Protein AF-A0A7S0JLG5-F1 (afdb_monomer_lite)

Sequence (307 aa):
YNRFKTYPSYTTTKSDTMMCYDMYYGSLTKENKGYSPNDVVKVALERGVVDYKWGPALTQALDETVRTNQYYINEESAKKINQYTTALLEMYQLMEQAVQTIRGGCISYANKDSGGTSCQRAVEIWDEAAAVQDGPNYLGTKRCQNYLTCGWDYNNTDGSIAITNQKVLNLFQVGQNAVRTGDIVGVKGIIKLIQSAQLVSYIQGVGRYAQKIADFDPPCVMDFNKEYAEGMAFSTGMLPQLYQCDRSAALTVDKTFQLKAGNCFPDVVSTKDFTIEDFLGVLRKNYQCLGVTCEDVGGLWDGEKYY

Radius of gyration: 20.26 Å; chains: 1; bounding box: 57×41×62 Å

Secondary structure (DSSP, 8-state):
-TTS--SSS--SS--HHHHHHHHHH----TT-----HHHHHHHHHTT-EEE-SS---BB---STTS-TTEEEBPHHHHHHIIIIIIHHHHHHHHHHHHHHHHHT--BTT--GGGTPPBTHHHHHHHHHHHHHTHHHHHHHHHHHHHHT-BTTTTSS-S-SSBHHHHHHHHHHHHHHHHHHHT-HHHHHHHHHHHHHHHHHHHHHHHHHHHHHHHTSSS-BTTT-HHHHHHHHHHHHHHHHHHHHH-HHHHHHHHHHT-B-TT-BTTTTSS-TT--HHHHHHHHHTTHHHHT--HHHH---B-SS-B-

Organism: NCBI:txid262233

Structure (mmCIF, N/CA/C/O backbone):
data_AF-A0A7S0JLG5-F1
#
_entry.id   AF-A0A7S0JLG5-F1
#
loop_
_atom_site.group_PDB
_atom_site.id
_atom_site.type_symbol
_atom_site.label_atom_id
_atom_site.label_alt_id
_atom_site.label_comp_id
_atom_site.label_asym_id
_atom_site.label_entity_id
_atom_site.label_seq_id
_atom_site.pdbx_PDB_ins_code
_atom_site.Cartn_x
_atom_site.Cartn_y
_atom_site.Cartn_z
_atom_site.occupancy
_atom_site.B_iso_or_equiv
_atom_site.auth_seq_id
_atom_site.auth_comp_id
_atom_site.auth_asym_id
_atom_site.auth_atom_id
_atom_site.pdbx_PDB_model_num
ATOM 1 N N . TYR A 1 1 ? 3.245 25.988 3.996 1.00 38.75 1 TYR A N 1
ATOM 2 C CA . TYR A 1 1 ? 4.221 25.140 4.699 1.00 38.75 1 TYR A CA 1
ATOM 3 C C . TYR A 1 1 ? 3.618 24.468 5.942 1.00 38.75 1 TYR A C 1
ATOM 5 O O . TYR A 1 1 ? 3.594 23.249 5.987 1.00 38.75 1 TYR A O 1
ATOM 13 N N . ASN A 1 2 ? 2.963 25.204 6.855 1.00 36.78 2 ASN A N 1
ATOM 14 C CA . ASN A 1 2 ? 2.204 24.669 8.016 1.00 36.78 2 ASN A CA 1
ATOM 15 C C . ASN A 1 2 ? 0.872 23.942 7.682 1.00 36.78 2 ASN A C 1
ATOM 17 O O . ASN A 1 2 ? -0.070 24.003 8.466 1.00 36.78 2 ASN A O 1
ATOM 21 N N . ARG A 1 3 ? 0.730 23.337 6.492 1.00 42.19 3 ARG A N 1
ATOM 22 C CA . ARG A 1 3 ? -0.547 22.743 6.029 1.00 42.19 3 ARG A CA 1
ATOM 23 C C . ARG A 1 3 ? -0.507 21.235 5.779 1.00 42.19 3 ARG A C 1
ATOM 25 O O . ARG A 1 3 ? -1.566 20.650 5.583 1.00 42.19 3 ARG A O 1
ATOM 32 N N . PHE A 1 4 ? 0.665 20.602 5.812 1.00 49.41 4 PHE A N 1
ATOM 33 C CA . PHE A 1 4 ? 0.720 19.144 5.877 1.00 49.41 4 PHE A CA 1
ATOM 34 C C . PHE A 1 4 ? 0.423 18.744 7.319 1.00 49.41 4 PHE A C 1
ATOM 36 O O . PHE A 1 4 ? 1.179 19.098 8.225 1.00 49.41 4 PHE A O 1
ATOM 43 N N . LYS A 1 5 ? -0.720 18.084 7.544 1.00 55.84 5 LYS A N 1
ATOM 44 C CA . LYS A 1 5 ? -1.002 17.451 8.835 1.00 55.84 5 LYS A CA 1
ATOM 45 C C . LYS A 1 5 ? 0.164 16.510 9.153 1.00 55.84 5 LYS A C 1
ATOM 47 O O . LYS A 1 5 ? 0.668 15.827 8.264 1.00 55.84 5 LYS A O 1
ATOM 52 N N . THR A 1 6 ? 0.615 16.499 10.402 1.00 62.34 6 THR A N 1
ATOM 53 C CA . THR A 1 6 ? 1.590 15.513 10.869 1.00 62.34 6 THR A CA 1
ATOM 54 C C . THR A 1 6 ? 0.915 14.148 10.845 1.00 62.34 6 THR A C 1
ATOM 56 O O . THR A 1 6 ? 0.098 13.860 11.715 1.00 62.34 6 THR A O 1
ATOM 59 N N . TYR A 1 7 ? 1.207 13.353 9.818 1.00 70.25 7 TYR A N 1
ATOM 60 C CA . TYR A 1 7 ? 0.772 11.963 9.732 1.00 70.25 7 TYR A CA 1
ATOM 61 C C . TYR A 1 7 ? 1.882 11.012 10.208 1.00 70.25 7 TYR A C 1
ATOM 63 O O . TYR A 1 7 ? 3.055 11.261 9.908 1.00 70.25 7 TYR A O 1
ATOM 71 N N . PRO A 1 8 ? 1.521 9.922 10.901 1.00 81.31 8 PRO A N 1
ATOM 72 C CA . PRO A 1 8 ? 0.164 9.644 11.376 1.00 81.31 8 PRO A CA 1
ATOM 73 C C . PRO A 1 8 ? -0.249 10.585 12.521 1.00 81.31 8 PRO A C 1
ATOM 75 O O . PRO A 1 8 ? 0.589 11.016 13.315 1.00 81.31 8 PRO A O 1
ATOM 78 N N . SER A 1 9 ? -1.540 10.898 12.614 1.00 86.06 9 SER A N 1
ATOM 79 C CA . SER A 1 9 ? -2.087 11.738 13.687 1.00 86.06 9 SER A CA 1
ATOM 80 C C . SER A 1 9 ? -2.092 11.013 15.038 1.00 86.06 9 SER A C 1
ATOM 82 O O . SER A 1 9 ? -1.897 11.633 16.086 1.00 86.06 9 SER A O 1
ATOM 84 N N . TYR A 1 10 ? -2.236 9.686 15.013 1.00 89.88 10 TYR A N 1
ATOM 85 C CA . TYR A 1 10 ? -2.169 8.814 16.179 1.00 89.88 10 TYR A CA 1
ATOM 86 C C . TYR A 1 10 ? -0.831 8.067 16.264 1.00 89.88 10 TYR A C 1
ATOM 88 O O . TYR A 1 10 ? -0.429 7.372 15.329 1.00 89.88 10 TYR A O 1
ATOM 96 N N . THR A 1 11 ? -0.148 8.180 17.410 1.00 88.62 11 THR A N 1
ATOM 97 C CA . THR A 1 11 ? 1.219 7.651 17.614 1.00 88.62 11 THR A CA 1
ATOM 98 C C . THR A 1 11 ? 1.415 6.848 18.905 1.00 88.62 11 THR A C 1
ATOM 100 O O . THR A 1 11 ? 2.511 6.348 19.146 1.00 88.62 11 THR A O 1
ATOM 103 N N . THR A 1 12 ? 0.385 6.695 19.748 1.00 89.94 12 THR A N 1
ATOM 104 C CA . THR A 1 12 ? 0.518 6.014 21.053 1.00 89.94 12 THR A CA 1
ATOM 105 C C . THR A 1 12 ? 0.783 4.515 20.911 1.00 89.94 12 THR A C 1
ATOM 107 O O . THR A 1 12 ? 1.602 3.962 21.639 1.00 89.94 12 THR A O 1
ATOM 110 N N . THR A 1 13 ? 0.099 3.855 1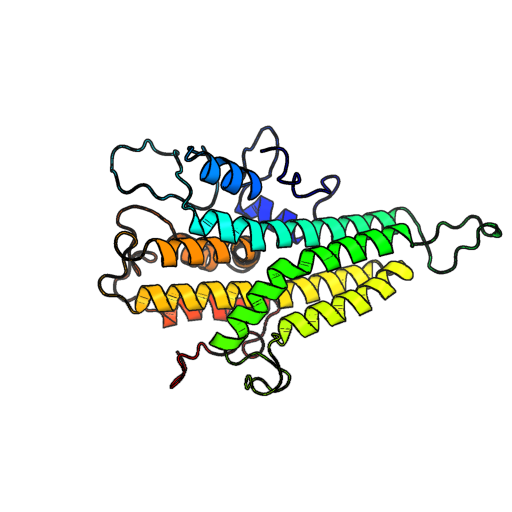9.976 1.00 93.69 13 THR A N 1
ATOM 111 C CA . THR A 1 13 ? 0.332 2.452 19.607 1.00 93.69 13 THR A CA 1
ATOM 112 C C . THR A 1 13 ? 0.419 2.335 18.087 1.00 93.69 13 THR A C 1
ATOM 114 O O . THR A 1 13 ? 0.060 3.267 17.360 1.00 93.69 13 THR A O 1
ATOM 117 N N . LYS A 1 14 ? 0.962 1.217 17.600 1.00 93.00 14 LYS A N 1
ATOM 118 C CA . LYS A 1 14 ? 1.177 0.976 16.172 1.00 93.00 14 LYS A CA 1
ATOM 119 C C . LYS A 1 14 ? 0.217 -0.102 15.687 1.00 93.00 14 LYS A C 1
ATOM 121 O O . LYS A 1 14 ? 0.150 -1.173 16.279 1.00 93.00 14 LYS A O 1
ATOM 126 N N . SER A 1 15 ? -0.477 0.191 14.595 1.00 95.00 15 SER A N 1
ATOM 127 C CA . SER A 1 15 ? -1.190 -0.797 13.791 1.00 95.00 15 SER A CA 1
ATOM 128 C C . SER A 1 15 ? -0.217 -1.835 13.227 1.00 95.00 15 SER A C 1
ATOM 130 O O . SER A 1 15 ? 0.962 -1.533 13.023 1.00 95.00 15 SER A O 1
ATOM 132 N N . ASP A 1 16 ? -0.716 -3.026 12.891 1.00 92.81 16 ASP A N 1
ATOM 133 C CA . ASP A 1 16 ? 0.082 -4.070 12.229 1.00 92.81 16 ASP A CA 1
ATOM 134 C C . ASP A 1 16 ? 0.742 -3.534 10.941 1.00 92.81 16 ASP A C 1
ATOM 136 O O . ASP A 1 16 ? 1.920 -3.788 10.684 1.00 92.81 16 ASP A O 1
ATOM 140 N N . THR A 1 17 ? 0.018 -2.711 10.171 1.00 91.50 17 THR A N 1
ATOM 141 C CA . THR A 1 17 ? 0.543 -2.025 8.980 1.00 91.50 17 THR A CA 1
ATOM 142 C C . THR A 1 17 ? 1.721 -1.111 9.316 1.00 91.50 17 THR A C 1
ATOM 144 O O . THR A 1 17 ? 2.750 -1.183 8.646 1.00 91.50 17 THR A O 1
ATOM 147 N N . MET A 1 18 ? 1.609 -0.286 10.363 1.00 90.00 18 MET A N 1
ATOM 148 C CA . MET A 1 18 ? 2.696 0.602 10.783 1.00 90.00 18 MET A CA 1
ATOM 149 C C . MET A 1 18 ? 3.891 -0.177 11.349 1.00 90.00 18 MET A C 1
ATOM 151 O O . MET A 1 18 ? 5.036 0.185 11.103 1.00 90.00 18 MET A O 1
ATOM 155 N N . MET A 1 19 ? 3.653 -1.281 12.061 1.00 90.56 19 MET A N 1
ATOM 156 C CA . MET A 1 19 ? 4.727 -2.159 12.535 1.00 90.56 19 MET A CA 1
ATOM 157 C C . MET A 1 19 ? 5.501 -2.793 11.373 1.00 90.56 19 MET A C 1
ATOM 159 O O . MET A 1 19 ? 6.731 -2.818 11.406 1.00 90.56 19 MET A O 1
ATOM 163 N N . CYS A 1 20 ? 4.803 -3.269 10.336 1.00 88.69 20 CYS A N 1
ATOM 164 C CA . CYS A 1 20 ? 5.446 -3.783 9.124 1.00 88.69 20 CYS A CA 1
ATOM 165 C C . CYS A 1 20 ? 6.239 -2.683 8.422 1.00 88.69 20 CYS A C 1
ATOM 167 O O . CYS A 1 20 ? 7.383 -2.901 8.021 1.00 88.69 20 CYS A O 1
ATOM 169 N N . TYR A 1 21 ? 5.644 -1.494 8.313 1.00 87.44 21 TYR A N 1
ATOM 170 C CA . TYR A 1 21 ? 6.279 -0.326 7.722 1.00 87.44 21 TYR A CA 1
ATOM 171 C C . TYR A 1 21 ? 7.588 0.021 8.439 1.00 87.44 21 TYR A C 1
ATOM 173 O O . TYR A 1 21 ? 8.632 0.071 7.799 1.00 87.44 21 TYR A O 1
ATOM 181 N N . ASP A 1 22 ? 7.573 0.142 9.767 1.00 84.44 22 ASP A N 1
ATOM 182 C CA . ASP A 1 22 ? 8.772 0.416 10.565 1.00 84.44 22 ASP A CA 1
ATOM 183 C C . ASP A 1 22 ? 9.828 -0.695 10.468 1.00 84.44 22 ASP A C 1
ATOM 185 O O . ASP A 1 22 ? 11.026 -0.416 10.528 1.00 84.44 22 ASP A O 1
ATOM 189 N N . MET A 1 23 ? 9.409 -1.958 10.334 1.00 82.50 23 MET A N 1
ATOM 190 C CA . MET A 1 23 ? 10.330 -3.084 10.162 1.00 82.50 23 MET A CA 1
ATOM 191 C C . MET A 1 23 ? 11.095 -2.991 8.837 1.00 82.50 23 MET A C 1
ATOM 193 O O . MET A 1 23 ? 12.279 -3.322 8.796 1.00 82.50 23 MET A O 1
ATOM 197 N N . TYR A 1 24 ? 10.432 -2.552 7.766 1.00 83.12 24 TYR A N 1
ATOM 198 C CA . TYR A 1 24 ? 11.035 -2.447 6.439 1.00 83.12 24 TYR A CA 1
ATOM 199 C C . TYR A 1 24 ? 11.806 -1.134 6.243 1.00 83.12 24 TYR A C 1
ATOM 201 O O . TYR A 1 24 ? 12.926 -1.126 5.739 1.00 83.12 24 TYR A O 1
ATOM 209 N N . TYR A 1 25 ? 11.222 -0.021 6.682 1.00 78.75 25 TYR A N 1
ATOM 210 C CA . TYR A 1 25 ? 11.696 1.337 6.418 1.00 78.75 25 TYR A CA 1
ATOM 211 C C . TYR A 1 25 ? 12.409 2.013 7.595 1.00 78.75 25 TYR A C 1
ATOM 213 O O . TYR A 1 25 ? 12.883 3.145 7.471 1.00 78.75 25 TYR A O 1
ATOM 221 N N . GLY A 1 26 ? 12.517 1.316 8.725 1.00 72.94 26 GLY A N 1
ATOM 222 C CA . GLY A 1 26 ? 13.033 1.856 9.975 1.00 72.94 26 GLY A CA 1
ATOM 223 C C . GLY A 1 26 ? 11.971 2.646 10.742 1.00 72.94 26 GLY A C 1
ATOM 224 O O . GLY A 1 26 ? 11.129 3.326 10.163 1.00 72.94 26 GLY A O 1
ATOM 225 N N . SER A 1 27 ? 12.032 2.577 12.075 1.00 66.50 27 SER A N 1
ATOM 226 C CA . SER A 1 27 ? 11.088 3.296 12.940 1.00 66.50 27 SER A CA 1
ATOM 227 C C . SER A 1 27 ? 11.233 4.811 12.805 1.00 66.50 27 SER A C 1
ATOM 229 O O . SER A 1 27 ? 12.348 5.319 12.774 1.00 66.50 27 SER A O 1
ATOM 231 N N . LEU A 1 28 ? 10.114 5.533 12.870 1.00 62.56 28 LEU A N 1
ATOM 232 C CA . LEU A 1 28 ? 10.043 7.005 12.821 1.00 62.56 28 LEU A CA 1
ATOM 233 C C . LEU A 1 28 ? 10.491 7.729 14.123 1.00 62.56 28 LEU A C 1
ATOM 235 O O . LEU A 1 28 ? 9.913 8.751 14.494 1.00 62.56 28 LEU A O 1
ATOM 239 N N . THR A 1 29 ? 11.456 7.201 14.890 1.00 57.41 29 THR A N 1
ATOM 240 C CA . THR A 1 29 ? 11.858 7.813 16.180 1.00 57.41 29 THR A CA 1
ATOM 241 C C . THR A 1 29 ? 12.835 8.981 16.008 1.00 57.41 29 THR A C 1
ATOM 243 O O . THR A 1 29 ? 13.504 9.122 14.993 1.00 57.41 29 THR A O 1
ATOM 246 N N . LYS A 1 30 ? 12.992 9.823 17.041 1.00 47.91 30 LYS A N 1
ATOM 247 C CA . LYS A 1 30 ? 13.968 10.937 17.027 1.00 47.91 30 LYS A CA 1
ATOM 248 C C . LYS A 1 30 ? 15.420 10.485 16.793 1.00 47.91 30 LYS A C 1
ATOM 250 O O . LYS A 1 30 ? 16.223 11.266 16.293 1.00 47.91 30 LYS A O 1
ATOM 255 N N . GLU A 1 31 ? 15.748 9.250 17.163 1.00 44.75 31 GLU A N 1
ATOM 256 C CA . GLU A 1 31 ? 17.091 8.659 17.054 1.00 44.75 31 GLU A CA 1
ATOM 257 C C . GLU A 1 31 ? 17.310 7.917 15.728 1.00 44.75 31 GLU A C 1
ATOM 259 O O . GLU A 1 31 ? 18.450 7.737 15.299 1.00 44.75 31 GLU A O 1
ATOM 264 N N . ASN A 1 32 ? 16.227 7.505 15.065 1.00 49.41 32 ASN A N 1
ATOM 265 C CA . ASN A 1 32 ? 16.247 6.757 13.820 1.00 49.41 32 ASN A CA 1
ATOM 266 C C . ASN A 1 32 ? 15.386 7.528 12.813 1.00 49.41 32 ASN A C 1
ATOM 268 O O . ASN A 1 32 ? 14.163 7.480 12.867 1.00 49.41 32 ASN A O 1
ATOM 272 N N . LYS A 1 33 ? 16.012 8.282 11.902 1.00 55.28 33 LYS A N 1
ATOM 273 C CA . LYS A 1 33 ? 15.303 8.976 10.813 1.00 55.28 33 LYS A CA 1
ATOM 274 C C . LYS A 1 33 ? 14.849 7.965 9.749 1.00 55.28 33 LYS A C 1
ATOM 276 O O . LYS A 1 33 ? 15.342 7.991 8.623 1.00 55.28 33 LYS A O 1
ATOM 281 N N . GLY A 1 34 ? 13.996 7.017 10.143 1.00 58.19 34 GLY A N 1
ATOM 282 C CA . GLY A 1 34 ? 13.336 6.090 9.232 1.00 58.19 34 GLY A CA 1
ATOM 283 C C . GLY A 1 34 ? 12.509 6.844 8.192 1.00 58.19 34 GLY A C 1
ATOM 284 O O . GLY A 1 34 ? 12.257 8.046 8.313 1.00 58.19 34 GLY A O 1
ATOM 285 N N . TYR A 1 35 ? 12.108 6.148 7.138 1.00 67.00 35 TYR A N 1
ATOM 286 C CA . TYR A 1 35 ? 11.452 6.780 6.000 1.00 67.00 35 TYR A CA 1
ATOM 287 C C . TYR A 1 35 ? 10.023 7.261 6.342 1.00 67.00 35 TYR A C 1
ATOM 289 O O . TYR A 1 35 ? 9.069 6.488 6.389 1.00 67.00 35 TYR A O 1
ATOM 297 N N . SER A 1 36 ? 9.873 8.570 6.574 1.00 73.12 36 SER A N 1
ATOM 298 C CA . SER A 1 36 ? 8.589 9.259 6.778 1.00 73.12 36 SER A CA 1
ATOM 299 C C . SER A 1 36 ? 8.043 9.793 5.448 1.00 73.12 36 SER A C 1
ATOM 301 O O . SER A 1 36 ? 8.683 10.667 4.852 1.00 73.12 36 SER A O 1
ATOM 303 N N . PRO A 1 37 ? 6.847 9.372 4.991 1.00 73.06 37 PRO A N 1
ATOM 304 C CA . PRO A 1 37 ? 6.246 9.882 3.757 1.00 73.06 37 PRO A CA 1
ATOM 305 C C . PRO A 1 37 ? 6.080 11.408 3.743 1.00 73.06 37 PRO A C 1
ATOM 307 O O . PRO A 1 37 ? 6.188 12.038 2.696 1.00 73.06 37 PRO A O 1
ATOM 310 N N . ASN A 1 38 ? 5.871 12.036 4.903 1.00 71.75 38 ASN A N 1
ATOM 311 C CA . ASN A 1 38 ? 5.730 13.490 4.995 1.00 71.75 38 ASN A CA 1
ATOM 312 C C . ASN A 1 38 ? 7.057 14.232 4.814 1.00 71.75 38 ASN A C 1
ATOM 314 O O . ASN A 1 38 ? 7.075 15.301 4.201 1.00 71.75 38 ASN A O 1
ATOM 318 N N . ASP A 1 39 ? 8.162 13.674 5.315 1.00 70.44 39 ASP A N 1
ATOM 319 C CA . ASP A 1 39 ? 9.487 14.275 5.133 1.00 70.44 39 ASP A CA 1
ATOM 320 C C . ASP A 1 39 ? 9.888 14.249 3.658 1.00 70.44 39 ASP A C 1
ATOM 322 O O . ASP A 1 39 ? 10.478 15.205 3.159 1.00 70.44 39 ASP A O 1
ATOM 326 N N . VAL A 1 40 ? 9.472 13.206 2.936 1.00 67.69 40 VAL A N 1
ATOM 327 C CA . VAL A 1 40 ? 9.668 13.088 1.489 1.00 67.69 40 VAL A CA 1
ATOM 328 C C . VAL A 1 40 ? 8.982 14.236 0.755 1.00 67.69 40 VAL A C 1
ATOM 330 O O . VAL A 1 40 ? 9.592 14.961 -0.025 1.00 67.69 40 VAL A O 1
ATOM 333 N N . VAL A 1 41 ? 7.695 14.439 1.027 1.00 68.69 41 VAL A N 1
ATOM 334 C CA . VAL A 1 41 ? 6.901 15.487 0.372 1.00 68.69 41 VAL A CA 1
ATOM 335 C C . VAL A 1 41 ? 7.464 16.867 0.683 1.00 68.69 41 VAL A C 1
ATOM 337 O O . VAL A 1 41 ? 7.593 17.706 -0.208 1.00 68.69 41 VAL A O 1
ATOM 340 N N . LYS A 1 42 ? 7.839 17.087 1.944 1.00 70.62 42 LYS A N 1
ATOM 341 C CA . LYS A 1 42 ? 8.448 18.327 2.413 1.00 70.62 42 LYS A CA 1
ATOM 342 C C . LYS A 1 42 ? 9.742 18.632 1.656 1.00 70.62 42 LYS A C 1
ATOM 344 O O . LYS A 1 42 ? 9.877 19.720 1.103 1.00 70.62 42 LYS A O 1
ATOM 349 N N . VAL A 1 43 ? 10.649 17.662 1.576 1.00 68.12 43 VAL A N 1
ATOM 350 C CA . VAL A 1 43 ? 11.941 17.850 0.912 1.00 68.12 43 VAL A CA 1
ATOM 351 C C . VAL A 1 43 ? 11.806 17.960 -0.606 1.00 68.12 43 VAL A C 1
ATOM 353 O O . VAL A 1 43 ? 12.488 18.790 -1.207 1.00 68.12 43 VAL A O 1
ATOM 356 N N . ALA A 1 44 ? 10.875 17.230 -1.226 1.00 66.31 44 ALA A N 1
ATOM 357 C CA . ALA A 1 44 ? 10.569 17.383 -2.649 1.00 66.31 44 ALA A CA 1
ATOM 358 C C . ALA A 1 44 ? 10.120 18.813 -2.993 1.00 66.31 44 ALA A C 1
ATOM 360 O O . ALA A 1 44 ? 10.606 19.407 -3.956 1.00 66.31 44 ALA A O 1
ATOM 361 N N . LEU A 1 45 ? 9.230 19.398 -2.182 1.00 65.94 45 LEU A N 1
ATOM 362 C CA . LEU A 1 45 ? 8.731 20.764 -2.383 1.00 65.94 45 LEU A CA 1
ATOM 363 C C . LEU A 1 45 ? 9.820 21.828 -2.225 1.00 65.94 45 LEU A C 1
ATOM 365 O O . LEU A 1 45 ? 9.762 22.869 -2.877 1.00 65.94 45 LEU A O 1
ATOM 369 N N . GLU A 1 46 ? 10.807 21.575 -1.372 1.00 68.50 46 GLU A N 1
ATOM 370 C CA . GLU A 1 46 ? 11.942 22.474 -1.160 1.00 68.50 46 GLU A CA 1
ATOM 371 C C . GLU A 1 46 ? 13.080 22.264 -2.159 1.00 68.50 46 GLU A C 1
ATOM 373 O O . GLU A 1 46 ? 14.065 22.999 -2.108 1.00 68.50 46 GLU A O 1
ATOM 378 N N . ARG A 1 47 ? 12.964 21.271 -3.056 1.00 64.19 47 ARG A N 1
ATOM 379 C CA . ARG A 1 47 ? 14.074 20.779 -3.892 1.00 64.19 47 ARG A CA 1
ATOM 380 C C . ARG A 1 47 ? 15.319 20.463 -3.055 1.00 64.19 47 ARG A C 1
ATOM 382 O O . ARG A 1 47 ? 16.448 20.693 -3.484 1.00 64.19 47 ARG A O 1
ATOM 389 N N . GLY A 1 48 ? 15.091 19.995 -1.832 1.00 59.28 48 GLY A N 1
ATOM 390 C CA . GLY A 1 48 ? 16.138 19.684 -0.876 1.00 59.28 48 GLY A CA 1
ATOM 391 C C . GLY A 1 48 ? 16.660 18.259 -1.035 1.00 59.28 48 GLY A C 1
ATOM 392 O O . GLY A 1 48 ? 16.275 17.514 -1.937 1.00 59.28 48 GLY A O 1
ATOM 393 N N . VAL A 1 49 ? 17.512 17.879 -0.090 1.00 59.28 49 VAL A N 1
ATOM 394 C CA . VAL A 1 49 ? 18.101 16.546 0.024 1.00 59.28 49 VAL A CA 1
ATOM 395 C C . VAL A 1 49 ? 17.649 15.932 1.346 1.00 59.28 49 VAL A C 1
ATOM 397 O O . VAL A 1 49 ? 17.679 16.612 2.374 1.00 59.28 49 VAL A O 1
ATOM 400 N N . VAL A 1 50 ? 17.239 14.662 1.342 1.00 59.31 50 VAL A N 1
ATOM 401 C CA . VAL A 1 50 ? 17.058 13.900 2.589 1.00 59.31 50 VAL A CA 1
ATOM 4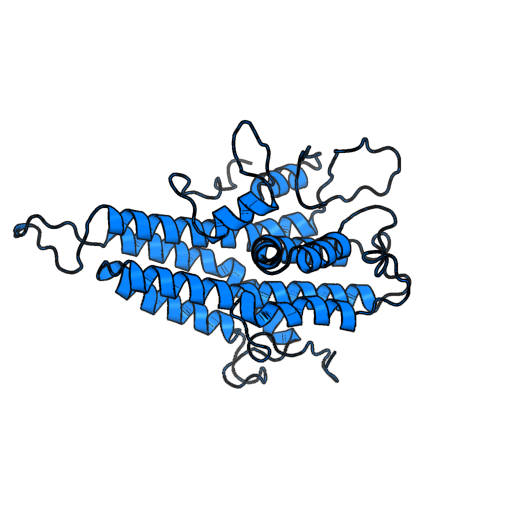02 C C . VAL A 1 50 ? 18.268 13.007 2.812 1.00 59.31 50 VAL A C 1
ATOM 404 O O . VAL A 1 50 ? 18.751 12.407 1.858 1.00 59.31 50 VAL A O 1
ATOM 407 N N . ASP A 1 51 ? 18.720 12.884 4.060 1.00 54.97 51 ASP A N 1
ATOM 408 C CA . ASP A 1 51 ? 19.660 11.844 4.486 1.00 54.97 51 ASP A CA 1
ATOM 409 C C . ASP A 1 51 ? 18.871 10.707 5.150 1.00 54.97 51 ASP A C 1
ATOM 411 O O . ASP A 1 51 ? 18.389 10.856 6.279 1.00 54.97 51 ASP A O 1
ATOM 415 N N . TYR A 1 52 ? 18.753 9.564 4.474 1.00 53.56 52 TYR A N 1
ATOM 416 C CA . TYR A 1 52 ? 18.225 8.337 5.076 1.00 53.56 52 TYR A CA 1
ATOM 417 C C . TYR A 1 52 ? 19.369 7.378 5.397 1.00 53.56 52 TYR A C 1
ATOM 419 O O . TYR A 1 52 ? 20.218 7.100 4.552 1.00 53.56 52 TYR A O 1
ATOM 427 N N . LYS A 1 53 ? 19.373 6.833 6.621 1.00 46.56 53 LYS A N 1
ATOM 428 C CA . LYS A 1 53 ? 20.283 5.739 7.003 1.00 46.56 53 LYS A CA 1
ATOM 429 C C . LYS A 1 53 ? 19.797 4.390 6.450 1.00 46.56 53 LYS A C 1
ATOM 431 O O . LYS A 1 53 ? 20.620 3.536 6.146 1.00 46.56 53 LYS A O 1
ATOM 436 N N . TRP A 1 54 ? 18.473 4.233 6.327 1.00 47.56 54 TRP A N 1
ATOM 437 C CA . TRP A 1 54 ? 17.744 3.058 5.834 1.00 47.56 54 TRP A CA 1
ATOM 438 C C . TRP A 1 54 ? 16.392 3.544 5.257 1.00 47.56 54 TRP A C 1
ATOM 440 O O . TRP A 1 54 ? 15.675 4.251 5.961 1.00 47.56 54 TRP A O 1
ATOM 450 N N . GLY A 1 55 ? 16.059 3.249 3.993 1.00 51.06 55 GLY A N 1
ATOM 451 C CA . GLY A 1 55 ? 14.836 3.728 3.315 1.00 51.06 55 GLY A CA 1
ATOM 452 C C . GLY A 1 55 ? 14.799 3.364 1.815 1.00 51.06 55 GLY A C 1
ATOM 453 O O . GLY A 1 55 ? 15.831 2.933 1.297 1.00 51.06 55 GLY A O 1
ATOM 454 N N . PRO A 1 56 ? 13.654 3.514 1.110 1.00 52.38 56 PRO A N 1
ATOM 455 C CA . PRO A 1 56 ? 13.573 3.246 -0.326 1.00 52.38 56 PRO A CA 1
ATOM 456 C C . PRO A 1 56 ? 14.388 4.295 -1.090 1.00 52.38 56 PRO A C 1
ATOM 458 O O . PRO A 1 56 ? 14.359 5.482 -0.748 1.00 52.38 56 PRO A O 1
ATOM 461 N N . ALA A 1 57 ? 15.096 3.886 -2.144 1.00 51.19 57 ALA A N 1
ATOM 462 C CA . ALA A 1 57 ? 15.837 4.822 -2.988 1.00 51.19 57 ALA A CA 1
ATOM 463 C C . ALA A 1 57 ? 14.868 5.607 -3.894 1.00 51.19 57 ALA A C 1
ATOM 465 O O . ALA A 1 57 ? 14.601 5.229 -5.034 1.00 51.19 57 ALA A O 1
ATOM 466 N N . LEU A 1 58 ? 14.336 6.719 -3.376 1.00 53.72 58 LEU A N 1
ATOM 467 C CA . LEU A 1 58 ? 13.462 7.654 -4.104 1.00 53.72 58 LEU A CA 1
ATOM 468 C C . LEU A 1 58 ? 14.234 8.695 -4.946 1.00 53.72 58 LEU A C 1
ATOM 470 O O . LEU A 1 58 ? 13.700 9.758 -5.261 1.00 53.72 58 LEU A O 1
ATOM 474 N N . THR A 1 59 ? 15.504 8.427 -5.255 1.00 48.91 59 THR A N 1
ATOM 475 C CA . THR A 1 59 ? 16.496 9.403 -5.732 1.00 48.91 59 THR A CA 1
ATOM 476 C C . THR A 1 59 ? 16.511 9.725 -7.212 1.00 48.91 59 THR A C 1
ATOM 478 O O . THR A 1 59 ? 16.968 8.938 -8.020 1.00 48.91 59 THR A O 1
ATOM 481 N N . GLN A 1 60 ? 16.277 10.968 -7.597 1.00 43.38 60 GLN A N 1
ATOM 482 C CA . GLN A 1 60 ? 16.707 11.440 -8.912 1.00 43.38 60 GLN A CA 1
ATOM 483 C C . GLN A 1 60 ? 18.080 12.124 -8.815 1.00 43.38 60 GLN A C 1
ATOM 485 O O . GLN A 1 60 ? 18.155 13.339 -8.685 1.00 43.38 60 GLN A O 1
ATOM 490 N N . ALA A 1 61 ? 19.177 11.366 -8.879 1.00 44.81 61 ALA A N 1
ATOM 491 C CA . ALA A 1 61 ? 20.498 11.933 -9.170 1.00 44.81 61 ALA A CA 1
ATOM 492 C C . ALA A 1 61 ? 21.065 11.269 -10.430 1.00 44.81 61 ALA A C 1
ATOM 494 O O . ALA A 1 61 ? 21.276 10.058 -10.456 1.00 44.81 61 ALA A O 1
ATOM 495 N N . LEU A 1 62 ? 21.246 12.079 -11.475 1.00 42.50 62 LEU A N 1
ATOM 496 C CA . LEU A 1 62 ? 21.817 11.709 -12.776 1.00 42.50 62 LEU A CA 1
ATOM 497 C C . LEU A 1 62 ? 23.302 12.110 -12.890 1.00 42.50 62 LEU A C 1
ATOM 499 O O . LEU A 1 62 ? 23.880 11.960 -13.961 1.00 42.50 62 LEU A O 1
ATOM 503 N N . ASP A 1 63 ? 23.911 12.630 -11.815 1.00 38.78 63 ASP A N 1
ATOM 504 C CA . ASP A 1 63 ? 25.338 12.965 -11.767 1.00 38.78 63 ASP A CA 1
ATOM 505 C C . ASP A 1 63 ? 26.108 12.056 -10.793 1.00 38.78 63 ASP A C 1
ATOM 507 O O . ASP A 1 63 ? 25.588 11.624 -9.763 1.00 38.78 63 ASP A O 1
ATOM 511 N N . GLU A 1 64 ? 27.362 11.758 -11.139 1.00 39.66 64 GLU A N 1
ATOM 512 C CA . GLU A 1 64 ? 28.285 10.918 -10.359 1.00 39.66 64 GLU A CA 1
ATOM 513 C C . GLU A 1 64 ? 28.876 11.636 -9.124 1.00 39.66 64 GLU A C 1
ATOM 515 O O . GLU A 1 64 ? 29.670 11.052 -8.386 1.00 39.66 64 GLU A O 1
ATOM 520 N N . THR A 1 65 ? 28.528 12.906 -8.885 1.00 38.25 65 THR A N 1
ATOM 521 C CA . THR A 1 65 ? 29.137 13.772 -7.857 1.00 38.25 65 THR A CA 1
ATOM 522 C C . THR A 1 65 ? 28.353 13.854 -6.545 1.00 38.25 65 THR A C 1
ATOM 524 O O . THR A 1 65 ? 28.853 14.411 -5.561 1.00 38.25 65 THR A O 1
ATOM 527 N N . VAL A 1 66 ? 27.156 13.267 -6.476 1.00 40.06 66 VAL A N 1
ATOM 528 C CA . VAL A 1 66 ? 26.373 13.187 -5.235 1.00 40.06 66 VAL A CA 1
ATOM 529 C C . VAL A 1 66 ? 27.024 12.208 -4.250 1.00 40.06 66 VAL A C 1
ATOM 531 O O . VAL A 1 66 ? 27.275 11.043 -4.555 1.00 40.06 66 VAL A O 1
ATOM 534 N N . ARG A 1 67 ? 27.300 12.681 -3.026 1.00 40.28 67 ARG A N 1
ATOM 535 C CA . ARG A 1 67 ? 27.879 11.855 -1.954 1.00 40.28 67 ARG A CA 1
ATOM 536 C C . ARG A 1 67 ? 26.928 10.700 -1.625 1.00 40.28 67 ARG A C 1
ATOM 538 O O . ARG A 1 67 ? 25.716 10.897 -1.555 1.00 40.28 67 ARG A O 1
ATOM 545 N N . THR A 1 68 ? 27.475 9.519 -1.337 1.00 43.19 68 THR A N 1
ATOM 546 C CA . THR A 1 68 ? 26.723 8.394 -0.756 1.00 43.19 68 THR A CA 1
ATOM 547 C C . THR A 1 68 ? 25.842 8.897 0.395 1.00 43.19 68 THR A C 1
ATOM 549 O O . THR A 1 68 ? 26.386 9.439 1.358 1.00 43.19 68 THR A O 1
ATOM 552 N N . ASN A 1 69 ? 24.520 8.703 0.282 1.00 46.41 69 ASN A N 1
ATOM 553 C CA . ASN A 1 69 ? 23.442 9.045 1.236 1.00 46.41 69 ASN A CA 1
ATOM 554 C C . ASN A 1 69 ? 22.648 10.348 1.008 1.00 46.41 69 ASN A C 1
ATOM 556 O O . ASN A 1 69 ? 21.746 10.610 1.797 1.00 46.41 69 ASN A O 1
ATOM 560 N N . GLN A 1 70 ? 22.897 11.118 -0.056 1.00 45.66 70 GLN A N 1
ATOM 561 C CA . GLN A 1 70 ? 22.088 12.302 -0.384 1.00 45.66 70 GLN A CA 1
ATOM 562 C C . GLN A 1 70 ? 20.977 11.976 -1.398 1.00 45.66 70 GLN A C 1
ATOM 564 O O . GLN A 1 70 ? 21.275 11.586 -2.527 1.00 45.66 70 GLN A O 1
ATOM 569 N N . TYR A 1 71 ? 19.703 12.156 -1.007 1.00 53.56 71 TYR A N 1
ATOM 570 C CA . TYR A 1 71 ? 18.544 11.798 -1.831 1.00 53.56 71 TYR A CA 1
ATOM 571 C C . TYR A 1 71 ? 17.718 12.995 -2.357 1.00 53.56 71 TYR A C 1
ATOM 573 O O . TYR A 1 71 ? 17.102 13.699 -1.558 1.00 53.56 71 TYR A O 1
ATOM 581 N N . TYR A 1 72 ? 17.641 13.193 -3.687 1.00 53.81 72 TYR A N 1
ATOM 582 C CA . TYR A 1 72 ? 16.696 14.123 -4.344 1.00 53.81 72 TYR A CA 1
ATOM 583 C C . TYR A 1 72 ? 15.377 13.426 -4.651 1.00 53.81 72 TYR A C 1
ATOM 585 O O . TYR A 1 72 ? 15.369 12.407 -5.335 1.00 53.81 72 TYR A O 1
ATOM 593 N N . ILE A 1 73 ? 14.255 13.980 -4.210 1.00 62.12 73 ILE A N 1
ATOM 594 C CA . ILE A 1 73 ? 12.957 13.334 -4.408 1.00 62.12 73 ILE A CA 1
ATOM 595 C C . ILE A 1 73 ? 12.303 13.851 -5.683 1.00 62.12 73 ILE A C 1
ATOM 597 O O . ILE A 1 73 ? 12.074 15.052 -5.830 1.00 62.12 73 ILE A O 1
ATOM 601 N N . ASN A 1 74 ? 11.961 12.927 -6.581 1.00 69.94 74 ASN A N 1
ATOM 602 C CA . ASN A 1 74 ? 11.200 13.244 -7.781 1.00 69.94 74 ASN A CA 1
ATOM 603 C C . ASN A 1 74 ? 9.782 13.732 -7.418 1.00 69.94 74 ASN A C 1
ATOM 605 O O . ASN A 1 74 ? 9.096 13.144 -6.576 1.00 69.94 74 ASN A O 1
ATOM 609 N N . GLU A 1 75 ? 9.332 14.804 -8.073 1.00 72.94 75 GLU A N 1
ATOM 610 C CA . GLU A 1 75 ? 8.024 15.421 -7.823 1.00 72.94 75 GLU A CA 1
ATOM 611 C C . GLU A 1 75 ? 6.863 14.427 -8.012 1.00 72.94 75 GLU A C 1
ATOM 613 O O . GLU A 1 75 ? 5.905 14.435 -7.234 1.00 72.94 75 GLU A O 1
ATOM 618 N N . GLU A 1 76 ? 6.958 13.533 -9.001 1.00 76.88 76 GLU A N 1
ATOM 619 C CA . GLU A 1 76 ? 5.933 12.524 -9.267 1.00 76.88 76 GLU A CA 1
ATOM 620 C C . GLU A 1 76 ? 5.875 11.494 -8.137 1.00 76.88 76 GLU A C 1
ATOM 622 O O . GLU A 1 76 ? 4.782 11.183 -7.661 1.00 76.88 76 GLU A O 1
ATOM 627 N N . SER A 1 77 ? 7.022 11.050 -7.608 1.00 77.00 77 SER A N 1
ATOM 628 C CA . SER A 1 77 ? 7.038 10.179 -6.426 1.00 77.00 77 SER A CA 1
ATOM 629 C C . SER A 1 77 ? 6.395 10.865 -5.222 1.00 77.00 77 SER A C 1
ATOM 631 O O . SER A 1 77 ? 5.522 10.282 -4.580 1.00 77.00 77 SER A O 1
ATOM 633 N N . ALA A 1 78 ? 6.768 12.116 -4.934 1.00 75.38 78 ALA A N 1
ATOM 634 C CA . ALA A 1 78 ? 6.243 12.857 -3.788 1.00 75.38 78 ALA A CA 1
ATOM 635 C C . ALA A 1 78 ? 4.716 13.013 -3.836 1.00 75.38 78 ALA A C 1
ATOM 637 O O . ALA A 1 78 ? 4.038 12.759 -2.838 1.00 75.38 78 ALA A O 1
ATOM 638 N N . LYS A 1 79 ? 4.153 13.370 -5.001 1.00 77.38 79 LYS A N 1
ATOM 639 C CA . LYS A 1 79 ? 2.696 13.489 -5.189 1.00 77.38 79 LYS A CA 1
ATOM 640 C C . LYS A 1 79 ? 1.975 12.184 -4.849 1.00 77.38 79 LYS A C 1
ATOM 642 O O . LYS A 1 79 ? 0.971 12.198 -4.138 1.00 77.38 79 LYS A O 1
ATOM 647 N N . LYS A 1 80 ? 2.488 11.059 -5.353 1.00 83.50 80 LYS A N 1
ATOM 648 C CA . LYS A 1 80 ? 1.863 9.735 -5.222 1.00 83.50 80 LYS A CA 1
ATOM 649 C C . LYS A 1 80 ? 2.032 9.159 -3.816 1.00 83.50 80 LYS A C 1
ATOM 651 O O . LYS A 1 80 ? 1.058 8.682 -3.244 1.00 83.50 80 LYS A O 1
ATOM 656 N N . ILE A 1 81 ? 3.220 9.282 -3.226 1.00 82.50 81 ILE A N 1
ATOM 657 C CA . ILE A 1 81 ? 3.494 8.881 -1.837 1.00 82.50 81 ILE A CA 1
ATOM 658 C C . ILE A 1 81 ? 2.569 9.631 -0.877 1.00 82.50 81 ILE A C 1
ATOM 660 O O . ILE A 1 81 ? 1.941 9.007 -0.023 1.00 82.50 81 ILE A O 1
ATOM 664 N N . ASN A 1 82 ? 2.420 10.949 -1.058 1.00 79.12 82 ASN A N 1
ATOM 665 C CA . ASN A 1 82 ? 1.511 11.746 -0.238 1.00 79.12 82 ASN A CA 1
ATOM 666 C C . ASN A 1 82 ? 0.059 11.273 -0.354 1.00 79.12 82 ASN A C 1
ATOM 668 O O . ASN A 1 82 ? -0.653 11.173 0.639 1.00 79.12 82 ASN A O 1
ATOM 672 N N . GLN A 1 83 ? -0.395 11.026 -1.583 1.00 81.44 83 GLN A N 1
ATOM 673 C CA . GLN A 1 83 ? -1.791 10.696 -1.840 1.00 81.44 83 GLN A CA 1
ATOM 674 C C . GLN A 1 83 ? -2.155 9.286 -1.363 1.00 81.44 83 GLN A C 1
ATOM 676 O O . GLN A 1 83 ? -3.277 9.074 -0.907 1.00 81.44 83 GLN A O 1
ATOM 681 N N . TYR A 1 84 ? -1.232 8.331 -1.480 1.00 85.62 84 TYR A N 1
ATOM 682 C CA . TYR A 1 84 ? -1.535 6.918 -1.271 1.00 85.62 84 TYR A CA 1
ATOM 683 C C . TYR A 1 84 ? -0.873 6.364 -0.015 1.00 85.62 84 TYR A C 1
ATOM 685 O O . TYR A 1 84 ? -1.575 5.873 0.859 1.00 85.62 84 TYR A O 1
ATOM 693 N N . THR A 1 85 ? 0.449 6.446 0.120 1.00 85.75 85 THR A N 1
ATOM 694 C CA . THR A 1 85 ? 1.172 5.842 1.254 1.00 85.75 85 THR A CA 1
ATOM 695 C C . THR A 1 85 ? 0.859 6.558 2.562 1.00 85.75 85 THR A C 1
ATOM 697 O O . THR A 1 85 ? 0.525 5.909 3.551 1.00 85.75 85 THR A O 1
ATOM 700 N N . THR A 1 86 ? 0.877 7.894 2.573 1.00 86.06 86 THR A N 1
ATOM 701 C CA . THR A 1 86 ? 0.533 8.667 3.776 1.00 86.06 86 THR A CA 1
ATOM 702 C C . THR A 1 86 ? -0.906 8.402 4.223 1.00 86.06 86 THR A C 1
ATOM 704 O O . THR A 1 86 ? -1.146 8.164 5.406 1.00 86.06 86 THR A O 1
ATOM 707 N N . ALA A 1 87 ? -1.856 8.398 3.281 1.00 88.25 87 ALA A N 1
ATOM 708 C CA . ALA A 1 87 ? -3.263 8.123 3.569 1.00 88.25 87 ALA A CA 1
ATOM 709 C C . ALA A 1 87 ? -3.481 6.687 4.078 1.00 88.25 87 ALA A C 1
ATOM 711 O O . ALA A 1 87 ? -4.226 6.484 5.033 1.00 88.25 87 ALA A O 1
ATOM 712 N N . LEU A 1 88 ? -2.784 5.702 3.500 1.00 90.00 88 LEU A N 1
ATOM 713 C CA . LEU A 1 88 ? -2.824 4.308 3.945 1.00 90.00 88 LEU A CA 1
ATOM 714 C C . LEU A 1 88 ? -2.375 4.170 5.405 1.00 90.00 88 LEU A C 1
ATOM 716 O O . LEU A 1 88 ? -3.073 3.557 6.210 1.00 90.00 88 LEU A O 1
ATOM 720 N N . LEU A 1 89 ? -1.226 4.757 5.757 1.00 90.12 89 LEU A N 1
ATOM 721 C CA . LEU A 1 89 ? -0.691 4.687 7.119 1.00 90.12 89 LEU A CA 1
ATOM 722 C C . LEU A 1 89 ? -1.601 5.390 8.128 1.00 90.12 89 LEU A C 1
ATOM 724 O O . LEU A 1 89 ? -1.839 4.851 9.208 1.00 90.12 89 LEU A O 1
ATOM 728 N N . GLU A 1 90 ? -2.129 6.562 7.775 1.00 91.38 90 GLU A N 1
ATOM 729 C CA . GLU A 1 90 ? -3.068 7.288 8.629 1.00 91.38 90 GLU A CA 1
ATOM 730 C C . GLU A 1 90 ? -4.344 6.480 8.875 1.00 91.38 90 GLU A C 1
ATOM 732 O O . GLU A 1 90 ? -4.760 6.321 10.020 1.00 91.38 90 GLU A O 1
ATOM 737 N N . MET A 1 91 ? -4.932 5.917 7.817 1.00 93.69 91 MET A N 1
ATOM 738 C CA . MET A 1 91 ? -6.141 5.103 7.911 1.00 93.69 91 MET A CA 1
ATOM 739 C C . MET A 1 91 ? -5.959 3.940 8.899 1.00 93.69 91 MET A C 1
ATOM 741 O O . MET A 1 91 ? -6.785 3.764 9.795 1.00 93.69 91 MET A O 1
ATOM 745 N N . TYR A 1 92 ? -4.863 3.177 8.804 1.00 95.50 92 TYR A N 1
ATOM 746 C CA . TYR A 1 92 ? -4.621 2.069 9.739 1.00 95.50 92 TYR A CA 1
ATOM 747 C C . TYR A 1 92 ? -4.271 2.528 11.156 1.00 95.50 92 TYR A C 1
ATOM 749 O O . TYR A 1 92 ? -4.635 1.847 12.115 1.00 95.50 92 TYR A O 1
ATOM 757 N N . GLN A 1 93 ? -3.604 3.673 11.323 1.00 95.25 93 GLN A N 1
ATOM 758 C CA . GLN A 1 93 ? -3.345 4.229 12.653 1.00 95.25 93 GLN A CA 1
ATOM 759 C C . GLN A 1 93 ? -4.628 4.705 13.341 1.00 95.25 93 GLN A C 1
ATOM 761 O O . GLN A 1 93 ? -4.788 4.462 14.536 1.00 95.25 93 GLN A O 1
ATOM 766 N N . LEU A 1 94 ? -5.567 5.301 12.604 1.00 96.62 94 LEU A N 1
ATOM 767 C CA . LEU A 1 94 ? -6.890 5.647 13.128 1.00 96.62 94 LEU A CA 1
ATOM 768 C C . LEU A 1 94 ? -7.694 4.388 13.494 1.00 96.62 94 LEU A C 1
ATOM 770 O O . LEU A 1 94 ? -8.287 4.330 14.569 1.00 96.62 94 LEU A O 1
ATOM 774 N N . MET A 1 95 ? -7.648 3.327 12.681 1.00 97.81 95 MET A N 1
ATOM 775 C CA . MET A 1 95 ? -8.260 2.038 13.050 1.00 97.81 95 MET A CA 1
ATOM 776 C C . MET A 1 95 ? -7.661 1.455 14.339 1.00 97.81 95 MET A C 1
ATOM 778 O O . MET A 1 95 ? -8.400 0.981 15.202 1.00 97.81 95 MET A O 1
ATOM 782 N N . GLU A 1 96 ? -6.336 1.519 14.508 1.00 97.75 96 GLU A N 1
ATOM 783 C CA . GLU A 1 96 ? -5.675 1.091 15.748 1.00 97.75 96 GLU A CA 1
ATOM 784 C C . GLU A 1 96 ? -6.110 1.952 16.940 1.00 97.75 96 GLU A C 1
ATOM 786 O O . GLU A 1 96 ? -6.394 1.422 18.019 1.00 97.75 96 GLU A O 1
ATOM 791 N N . GLN A 1 97 ? -6.242 3.266 16.749 1.00 97.19 97 GLN A N 1
ATOM 792 C CA . GLN A 1 97 ? -6.764 4.166 17.772 1.00 97.19 97 GLN A CA 1
ATOM 793 C C . GLN A 1 97 ? -8.201 3.806 18.169 1.00 97.19 97 GLN A C 1
ATOM 795 O O . GLN A 1 97 ? -8.515 3.797 19.363 1.00 97.19 97 GLN A O 1
ATOM 800 N N . ALA A 1 98 ? -9.067 3.470 17.208 1.00 97.00 98 ALA A N 1
ATOM 801 C CA . ALA A 1 98 ? -10.421 3.001 17.490 1.00 97.00 98 ALA A CA 1
ATOM 802 C C . ALA A 1 98 ? -10.384 1.714 18.332 1.00 97.00 98 ALA A C 1
ATOM 804 O O . ALA A 1 98 ? -11.041 1.642 19.370 1.00 97.00 98 ALA A O 1
ATOM 805 N N . VAL A 1 99 ? -9.535 0.743 17.973 1.00 97.06 99 VAL A N 1
ATOM 806 C CA . VAL A 1 99 ? -9.335 -0.494 18.751 1.00 97.06 99 VAL A CA 1
ATOM 807 C C . VAL A 1 99 ? -8.833 -0.206 20.169 1.00 97.06 99 VAL A C 1
ATOM 809 O O . VAL A 1 99 ? -9.346 -0.791 21.125 1.00 97.06 99 VAL A O 1
ATOM 812 N N . GLN A 1 100 ? -7.864 0.700 20.345 1.00 96.31 100 GLN A N 1
ATOM 813 C CA . GLN A 1 100 ? -7.394 1.083 21.683 1.00 96.31 100 GLN A CA 1
ATOM 814 C C . GLN A 1 100 ? -8.476 1.798 22.493 1.00 96.31 100 GLN A C 1
ATOM 816 O O . GLN A 1 100 ? -8.584 1.582 23.698 1.00 96.31 100 GLN A O 1
ATOM 821 N N . THR A 1 101 ? -9.311 2.602 21.837 1.00 94.56 101 THR A N 1
ATOM 822 C CA . THR A 1 101 ? -10.441 3.274 22.488 1.00 94.56 101 THR A CA 1
ATOM 823 C C . THR A 1 101 ? -11.450 2.248 23.006 1.00 94.56 101 THR A C 1
ATOM 825 O O . THR A 1 101 ? -11.889 2.361 24.147 1.00 94.56 101 THR A O 1
ATOM 828 N N . ILE A 1 102 ? -11.746 1.195 22.231 1.00 93.75 102 ILE A N 1
ATOM 829 C CA . ILE A 1 102 ? -12.597 0.081 22.686 1.00 93.75 102 ILE A CA 1
ATOM 830 C C . ILE A 1 102 ? -11.955 -0.658 23.868 1.00 93.75 102 ILE A C 1
ATOM 832 O O . ILE A 1 102 ? -12.632 -0.963 24.848 1.00 93.75 102 ILE A O 1
ATOM 836 N N . ARG A 1 103 ? -10.642 -0.922 23.810 1.00 92.50 103 ARG A N 1
ATOM 837 C CA . ARG A 1 103 ? -9.886 -1.567 24.905 1.00 92.50 103 ARG A CA 1
ATOM 838 C C . ARG A 1 103 ? -9.907 -0.768 26.206 1.00 92.50 103 ARG A C 1
ATOM 840 O O . ARG A 1 103 ? -9.814 -1.370 27.270 1.00 92.50 103 ARG A O 1
ATOM 847 N N . GLY A 1 104 ? -10.056 0.554 26.121 1.00 87.62 104 GLY A N 1
ATOM 848 C CA . GLY A 1 104 ? -10.284 1.430 27.271 1.00 87.62 104 GLY A CA 1
ATOM 849 C C . GLY A 1 104 ? -11.612 1.178 27.998 1.00 87.62 104 GLY A C 1
ATOM 850 O O . GLY A 1 104 ? -11.797 1.685 29.100 1.00 87.62 104 GLY A O 1
ATOM 851 N N . GLY A 1 105 ? -12.501 0.369 27.415 1.00 83.06 105 GLY A N 1
ATOM 852 C CA . GLY A 1 105 ? -13.784 -0.026 27.978 1.00 83.06 105 GLY A CA 1
ATOM 853 C C . GLY A 1 105 ? -14.930 0.815 27.425 1.00 83.06 105 GLY A C 1
ATOM 854 O O . GLY A 1 105 ? -15.084 1.986 27.763 1.00 83.06 105 GLY A O 1
ATOM 855 N N . CYS A 1 106 ? -15.774 0.204 26.595 1.00 83.88 106 CYS A N 1
ATOM 856 C CA . CYS A 1 106 ? -17.038 0.782 26.148 1.00 83.88 106 CYS A CA 1
ATOM 857 C C . CYS A 1 106 ? -18.017 -0.321 25.709 1.00 83.88 106 CYS A C 1
ATOM 859 O O . CYS A 1 106 ? -17.586 -1.423 25.375 1.00 83.88 106 CYS A O 1
ATOM 861 N N . ILE A 1 107 ? -19.325 -0.035 25.696 1.00 75.38 107 ILE A N 1
ATOM 862 C CA . ILE A 1 107 ? -20.363 -0.936 25.153 1.00 75.38 107 ILE A CA 1
ATOM 863 C C . ILE A 1 107 ? -21.457 -0.153 24.407 1.00 75.38 107 ILE A C 1
ATOM 865 O O . ILE A 1 107 ? -21.679 1.029 24.671 1.00 75.38 107 ILE A O 1
ATOM 869 N N . SER A 1 108 ? -22.166 -0.818 23.485 1.00 71.69 108 SER A N 1
ATOM 870 C CA . SER A 1 108 ? -23.149 -0.196 22.573 1.00 71.69 108 SER A CA 1
ATOM 871 C C . SER A 1 108 ? -24.319 0.513 23.267 1.00 71.69 108 SER A C 1
ATOM 873 O O . SER A 1 108 ? -24.831 1.492 22.733 1.00 71.69 108 SER A O 1
ATOM 875 N N . TYR A 1 109 ? -24.762 0.017 24.428 1.00 63.88 109 TYR A N 1
ATOM 876 C CA . TYR A 1 109 ? -25.976 0.474 25.125 1.00 63.88 109 TYR A CA 1
ATOM 877 C C . TYR A 1 109 ? -25.692 0.919 26.560 1.00 63.88 109 TYR A C 1
ATOM 879 O O . TYR A 1 109 ? -26.462 0.651 27.481 1.00 63.88 109 TYR A O 1
ATOM 887 N N . ALA A 1 110 ? -24.556 1.575 26.772 1.00 63.25 110 ALA A N 1
ATOM 888 C CA . ALA A 1 110 ? -24.295 2.217 28.045 1.00 63.25 110 ALA A CA 1
ATOM 889 C C . ALA A 1 110 ? -25.271 3.390 28.250 1.00 63.25 110 ALA A C 1
ATOM 891 O O . ALA A 1 110 ? -25.107 4.457 27.659 1.00 63.25 110 ALA A O 1
ATOM 892 N N . ASN A 1 111 ? -26.287 3.205 29.094 1.00 57.25 111 ASN A N 1
ATOM 893 C CA . ASN A 1 111 ? -27.082 4.323 29.597 1.00 57.25 111 ASN A CA 1
ATOM 894 C C . ASN A 1 111 ? -26.255 5.100 30.625 1.00 57.25 111 ASN A C 1
ATOM 896 O O . ASN A 1 111 ? -25.539 4.485 31.422 1.00 57.25 111 ASN A O 1
ATOM 900 N N . LYS A 1 112 ? -26.409 6.432 30.669 1.00 55.09 112 LYS A N 1
ATOM 901 C CA . LYS A 1 112 ? -25.787 7.287 31.704 1.00 55.09 112 LYS A CA 1
ATOM 902 C C . LYS A 1 112 ? -26.060 6.773 33.126 1.00 55.09 112 LYS A C 1
ATOM 904 O O . LYS A 1 112 ? -25.194 6.889 33.984 1.00 55.09 112 LYS A O 1
ATOM 909 N N . ASP A 1 113 ? -27.206 6.124 33.331 1.00 57.97 113 ASP A N 1
ATOM 910 C CA . ASP A 1 113 ? -27.636 5.563 34.618 1.00 57.97 113 ASP A CA 1
ATOM 911 C C . ASP A 1 113 ? -26.956 4.229 34.981 1.00 57.97 113 ASP A C 1
ATOM 913 O O . ASP A 1 113 ? -26.945 3.832 36.141 1.00 57.97 113 ASP A O 1
ATOM 917 N N . SER A 1 114 ? -26.360 3.535 34.006 1.00 58.56 114 SER A N 1
ATOM 918 C CA . SER A 1 114 ? -25.642 2.262 34.208 1.00 58.56 114 SER A CA 1
ATOM 919 C C . SER A 1 114 ? -24.140 2.437 34.469 1.00 58.56 114 SER A C 1
ATOM 921 O O . SER A 1 114 ? -23.429 1.453 34.649 1.00 58.56 114 SER A O 1
ATOM 923 N N . GLY A 1 115 ? -23.640 3.680 34.453 1.00 57.66 115 GLY A N 1
ATOM 924 C CA . GLY A 1 115 ? -22.218 3.993 34.640 1.00 57.66 115 GLY A CA 1
ATOM 925 C C . GLY A 1 115 ? -21.295 3.533 33.500 1.00 57.66 115 GLY A C 1
ATOM 926 O O . GLY A 1 115 ? -20.080 3.676 33.607 1.00 57.66 115 GLY A O 1
ATOM 927 N N . GLY A 1 116 ? -21.841 2.981 32.411 1.00 63.56 116 GLY A N 1
ATOM 928 C CA . GLY A 1 116 ? -21.067 2.568 31.241 1.00 63.56 116 GLY A CA 1
ATOM 929 C C . GLY A 1 116 ? -20.641 3.750 30.362 1.00 63.56 116 GLY A C 1
ATOM 930 O O . GLY A 1 116 ? -21.322 4.773 30.297 1.00 63.56 116 GLY A O 1
ATOM 931 N N . THR A 1 117 ? -19.548 3.582 29.614 1.00 78.56 117 THR A N 1
ATOM 932 C CA . THR A 1 117 ? -19.150 4.515 28.546 1.00 78.56 117 THR A CA 1
ATOM 933 C C . THR A 1 117 ? -19.605 3.967 27.192 1.00 78.56 117 THR A C 1
ATOM 935 O O . THR A 1 117 ? -19.348 2.807 26.869 1.00 78.56 117 THR A O 1
ATOM 938 N N . SER A 1 118 ? -20.300 4.774 26.386 1.00 84.62 118 SER A N 1
ATOM 939 C CA . SER A 1 118 ? -20.697 4.379 25.025 1.00 84.62 118 SER A CA 1
ATOM 940 C C . SER A 1 118 ? -19.483 4.292 24.095 1.00 84.62 118 SER A C 1
ATOM 942 O O . SER A 1 118 ? -18.597 5.142 24.186 1.00 84.62 118 SER A O 1
ATOM 944 N N . CYS A 1 119 ? -19.480 3.377 23.120 1.00 90.62 119 CYS A N 1
ATOM 945 C CA . CYS A 1 119 ? -18.410 3.293 22.109 1.00 90.62 119 CYS A CA 1
ATOM 946 C C . CYS A 1 119 ? -18.427 4.416 21.051 1.00 90.62 119 CYS A C 1
ATOM 948 O O . CYS A 1 119 ? -17.715 4.330 20.053 1.00 90.62 119 CYS A O 1
ATOM 950 N N . GLN A 1 120 ? -19.201 5.486 21.257 1.00 90.88 120 GLN A N 1
ATOM 951 C CA . GLN A 1 120 ? -19.378 6.569 20.289 1.00 90.88 120 GLN A CA 1
ATOM 952 C C . GLN A 1 120 ? -18.050 7.199 19.844 1.00 90.88 120 GLN A C 1
ATOM 954 O O . GLN A 1 120 ? -17.840 7.385 18.651 1.00 90.88 120 GLN A O 1
ATOM 959 N N . ARG A 1 121 ? -17.105 7.431 20.767 1.00 92.38 121 ARG A N 1
ATOM 960 C CA . ARG A 1 121 ? -15.789 7.976 20.397 1.00 92.38 121 ARG A CA 1
ATOM 961 C C . ARG A 1 121 ? -14.987 7.024 19.505 1.00 92.38 121 ARG A C 1
ATOM 963 O O . ARG A 1 121 ? -14.304 7.477 18.596 1.00 92.38 121 ARG A O 1
ATOM 970 N N . ALA A 1 122 ? -15.063 5.715 19.752 1.00 95.31 122 ALA A N 1
ATOM 971 C CA . ALA A 1 122 ? -14.392 4.730 18.906 1.00 95.31 122 ALA A CA 1
ATOM 972 C C . ALA A 1 122 ? -15.019 4.683 17.504 1.00 95.31 122 ALA A C 1
ATOM 974 O O . ALA A 1 122 ? -14.290 4.579 16.522 1.00 95.31 122 ALA A O 1
ATOM 975 N N . VAL A 1 123 ? -16.350 4.810 17.415 1.00 95.62 123 VAL A N 1
ATOM 976 C CA . VAL A 1 123 ? -17.083 4.911 16.142 1.00 95.62 123 VAL A CA 1
ATOM 977 C C . VAL A 1 123 ? -16.661 6.158 15.365 1.00 95.62 123 VAL A C 1
ATOM 979 O O . VAL A 1 123 ? -16.343 6.046 14.190 1.00 95.62 123 VAL A O 1
ATOM 982 N N . GLU A 1 124 ? -16.570 7.318 16.017 1.00 95.31 124 GLU A N 1
ATOM 983 C CA . GLU A 1 124 ? -16.103 8.556 15.374 1.00 95.31 124 GLU A CA 1
ATOM 984 C C . GLU A 1 124 ? -14.693 8.404 14.792 1.00 95.31 124 GLU A C 1
ATOM 986 O O . GLU A 1 124 ? -14.464 8.764 13.645 1.00 95.31 124 GLU A O 1
ATOM 991 N N . ILE A 1 125 ? -13.762 7.810 15.545 1.00 96.38 125 ILE A N 1
ATOM 992 C CA . ILE A 1 125 ? -12.388 7.566 15.073 1.00 96.38 125 ILE A CA 1
ATOM 993 C C . ILE A 1 125 ? -12.369 6.569 13.900 1.00 96.38 125 ILE A C 1
ATOM 995 O O . ILE A 1 125 ? -11.591 6.719 12.959 1.00 96.38 125 ILE A O 1
ATOM 999 N N . TRP A 1 126 ? -13.225 5.545 13.935 1.00 97.12 126 TRP A N 1
ATOM 1000 C CA . TRP A 1 126 ? -13.378 4.603 12.825 1.00 97.12 126 TRP A CA 1
ATOM 1001 C C . TRP A 1 126 ? -13.908 5.291 11.558 1.00 97.12 126 TRP A C 1
ATOM 1003 O O . TRP A 1 126 ? -13.408 5.039 10.462 1.00 97.12 126 TRP A O 1
ATOM 1013 N N . ASP A 1 127 ? -14.867 6.204 11.706 1.00 95.88 127 ASP A N 1
ATOM 1014 C CA . ASP A 1 127 ? -15.405 6.997 10.599 1.00 95.88 127 ASP A CA 1
ATOM 1015 C C . ASP A 1 127 ? -14.375 8.016 10.073 1.00 95.88 127 ASP A C 1
ATOM 1017 O O . ASP A 1 127 ? -14.295 8.247 8.865 1.00 95.88 127 ASP A O 1
ATOM 1021 N N . GLU A 1 128 ? -13.518 8.567 10.944 1.00 94.69 128 GLU A N 1
ATOM 1022 C CA . GLU A 1 128 ? -12.344 9.354 10.536 1.00 94.69 128 GLU A CA 1
ATOM 1023 C C . GLU A 1 128 ? -11.406 8.512 9.644 1.00 94.69 128 GLU A C 1
ATOM 1025 O O . GLU A 1 128 ? -10.957 8.995 8.601 1.00 94.69 128 GLU A O 1
ATOM 1030 N N . ALA A 1 129 ? -11.160 7.239 9.986 1.00 94.56 129 ALA A N 1
ATOM 1031 C CA . ALA A 1 129 ? -10.372 6.327 9.149 1.00 94.56 129 ALA A CA 1
ATOM 1032 C C . ALA A 1 129 ? -11.036 6.072 7.784 1.00 94.56 129 ALA A C 1
ATOM 1034 O O . ALA A 1 129 ? -10.358 6.098 6.754 1.00 94.56 129 ALA A O 1
ATOM 1035 N N . ALA A 1 130 ? -12.358 5.876 7.763 1.00 93.56 130 ALA A N 1
ATOM 1036 C CA . ALA A 1 130 ? -13.128 5.697 6.532 1.00 93.56 130 ALA A CA 1
ATOM 1037 C C . ALA A 1 130 ? -13.042 6.928 5.613 1.00 93.56 130 ALA A C 1
ATOM 1039 O O . ALA A 1 130 ? -12.932 6.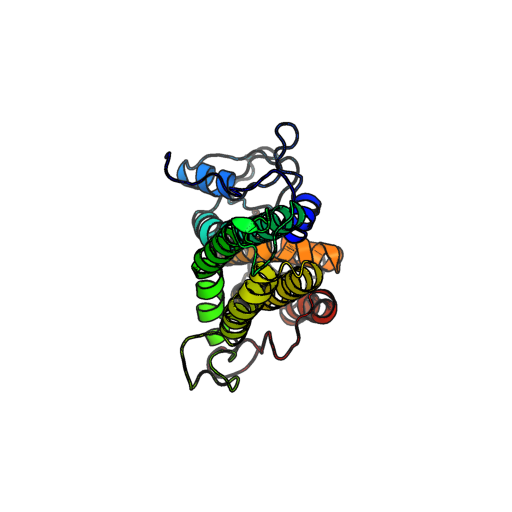791 4.397 1.00 93.56 130 ALA A O 1
ATOM 1040 N N . ALA A 1 131 ? -13.024 8.139 6.176 1.00 90.81 131 ALA A N 1
ATOM 1041 C CA . ALA A 1 131 ? -12.899 9.371 5.399 1.00 90.81 131 ALA A CA 1
ATOM 1042 C C . ALA A 1 131 ? -11.522 9.519 4.720 1.00 90.81 131 ALA A C 1
ATOM 1044 O O . ALA A 1 131 ? -11.429 10.054 3.615 1.00 90.81 131 ALA A O 1
ATOM 1045 N N . VAL A 1 132 ? -10.447 9.028 5.348 1.00 88.62 132 VAL A N 1
ATOM 1046 C CA . VAL A 1 132 ? -9.085 9.055 4.774 1.00 88.62 132 VAL A CA 1
ATOM 1047 C C . VAL A 1 132 ? -8.930 8.071 3.601 1.00 88.62 132 VAL A C 1
ATOM 1049 O O . VAL A 1 132 ? -8.076 8.271 2.733 1.00 88.62 132 VAL A O 1
ATOM 1052 N N . GLN A 1 133 ? -9.789 7.048 3.518 1.00 84.06 133 GLN A N 1
ATOM 1053 C CA . GLN A 1 133 ? -9.782 6.015 2.473 1.00 84.06 133 GLN A CA 1
ATOM 1054 C C . GLN A 1 133 ? -9.979 6.564 1.044 1.00 84.06 133 GLN A C 1
ATOM 1056 O O . GLN A 1 133 ? -9.639 5.880 0.078 1.00 84.06 133 GLN A O 1
ATOM 1061 N N . ASP A 1 134 ? -10.505 7.779 0.870 1.00 76.56 134 ASP A N 1
ATOM 1062 C CA . ASP A 1 134 ? -10.789 8.348 -0.457 1.00 76.56 134 ASP A CA 1
ATOM 1063 C C . ASP A 1 134 ? -9.545 8.389 -1.373 1.00 76.56 134 ASP A C 1
ATOM 1065 O O . ASP A 1 134 ? -9.613 8.052 -2.558 1.00 76.56 134 ASP A O 1
ATOM 1069 N N . GLY A 1 135 ? -8.365 8.681 -0.809 1.00 72.12 135 GLY A N 1
ATOM 1070 C CA . GLY A 1 135 ? -7.088 8.643 -1.533 1.00 72.12 135 GLY A CA 1
ATOM 1071 C C . GLY A 1 135 ? -6.758 7.252 -2.104 1.00 72.12 135 GLY A C 1
ATOM 1072 O O . GLY A 1 135 ? -6.630 7.116 -3.326 1.00 72.12 135 GLY A O 1
ATOM 1073 N N . PRO A 1 136 ? -6.637 6.207 -1.264 1.00 77.69 136 PRO A N 1
ATOM 1074 C CA . PRO A 1 136 ? -6.457 4.826 -1.720 1.00 77.69 136 PRO A CA 1
ATOM 1075 C C . PRO A 1 136 ? -7.563 4.323 -2.666 1.00 77.69 136 PRO A C 1
ATOM 1077 O O . PRO A 1 136 ? -7.267 3.682 -3.674 1.00 77.69 136 PRO A O 1
ATOM 1080 N N . ASN A 1 137 ? -8.829 4.687 -2.437 1.00 82.06 137 ASN A N 1
ATOM 1081 C CA . ASN A 1 137 ? -9.919 4.329 -3.352 1.00 82.06 137 ASN A CA 1
ATOM 1082 C C . ASN A 1 137 ? -9.730 4.938 -4.742 1.00 82.06 137 ASN A C 1
ATOM 1084 O O . ASN A 1 137 ? -9.945 4.271 -5.757 1.00 82.06 137 ASN A O 1
ATOM 1088 N N . TYR A 1 138 ? -9.279 6.187 -4.819 1.00 84.75 138 TYR A N 1
ATOM 1089 C CA . TYR A 1 138 ? -8.976 6.804 -6.102 1.00 84.75 138 TYR A CA 1
ATOM 1090 C C . TYR A 1 138 ? -7.909 6.015 -6.885 1.00 84.75 138 TYR A C 1
ATOM 1092 O O . TYR A 1 138 ? -8.021 5.889 -8.108 1.00 84.75 138 TYR A O 1
ATOM 1100 N N . LEU A 1 139 ? -6.911 5.425 -6.206 1.00 85.38 139 LEU A N 1
ATOM 1101 C CA . LEU A 1 139 ? -5.963 4.509 -6.850 1.00 85.38 139 LEU A CA 1
ATOM 1102 C C . LEU A 1 139 ? -6.682 3.286 -7.423 1.00 85.38 139 LEU A C 1
ATOM 1104 O O . LEU A 1 139 ? -6.542 3.016 -8.616 1.00 85.38 139 LEU A O 1
ATOM 1108 N N . GLY A 1 140 ? -7.491 2.600 -6.611 1.00 90.06 140 GLY A N 1
ATOM 1109 C CA . GLY A 1 140 ? -8.257 1.426 -7.037 1.00 90.06 140 GLY A CA 1
ATOM 1110 C C . GLY A 1 140 ? -9.093 1.692 -8.290 1.00 90.06 140 GLY A C 1
ATOM 1111 O O . GLY A 1 140 ? -8.965 0.973 -9.278 1.00 90.06 140 GLY A O 1
ATOM 1112 N N . THR A 1 141 ? -9.853 2.789 -8.323 1.00 88.69 141 THR A N 1
ATOM 1113 C CA . THR A 1 141 ? -10.659 3.188 -9.492 1.00 88.69 141 THR A CA 1
ATOM 1114 C C . THR A 1 141 ? -9.812 3.394 -10.750 1.00 88.69 141 THR A C 1
ATOM 1116 O O . THR A 1 141 ? -10.221 3.027 -11.850 1.00 88.69 141 THR A O 1
ATOM 1119 N N . LYS A 1 142 ? -8.605 3.956 -10.620 1.00 89.31 142 LYS A N 1
ATOM 1120 C CA . LYS A 1 142 ? -7.696 4.133 -11.760 1.00 89.31 142 LYS A CA 1
ATOM 1121 C C . LYS A 1 142 ? -7.019 2.845 -12.203 1.00 89.31 142 LYS A C 1
ATOM 1123 O O . LYS A 1 142 ? -6.528 2.804 -13.329 1.00 89.31 142 LYS A O 1
ATOM 1128 N N . ARG A 1 143 ? -6.862 1.851 -11.328 1.00 91.81 143 ARG A N 1
ATOM 1129 C CA . ARG A 1 143 ? -6.186 0.585 -11.648 1.00 91.81 143 ARG A CA 1
ATOM 1130 C C . ARG A 1 143 ? -7.149 -0.475 -12.145 1.00 91.81 143 ARG A C 1
ATOM 1132 O O . ARG A 1 143 ? -6.811 -1.139 -13.114 1.00 91.81 143 ARG A O 1
ATOM 1139 N N . CYS A 1 144 ? -8.365 -0.539 -11.616 1.00 92.75 144 CYS A N 1
ATOM 1140 C CA . CYS A 1 144 ? -9.357 -1.509 -12.067 1.00 92.75 144 CYS A CA 1
ATOM 1141 C C . CYS A 1 144 ? -9.626 -1.413 -13.578 1.00 92.75 144 CYS A C 1
ATOM 1143 O O . CYS A 1 144 ? -9.762 -2.430 -14.251 1.00 92.75 144 CYS A O 1
ATOM 1145 N N . GLN A 1 145 ? -9.575 -0.197 -14.140 1.00 90.12 145 GLN A N 1
ATOM 1146 C CA . GLN A 1 145 ? -9.724 0.035 -15.578 1.00 90.12 145 GLN A CA 1
ATOM 1147 C C . GLN A 1 145 ? -8.635 -0.667 -16.397 1.00 90.12 145 GLN A C 1
ATOM 1149 O O . GLN A 1 145 ? -8.909 -1.165 -17.482 1.00 90.12 145 GLN A O 1
ATOM 1154 N N . ASN A 1 146 ? -7.412 -0.721 -15.865 1.00 90.94 146 ASN A N 1
ATOM 1155 C CA . ASN A 1 146 ? -6.269 -1.364 -16.507 1.00 90.94 146 ASN A CA 1
ATOM 1156 C C . ASN A 1 146 ? -6.242 -2.879 -16.301 1.00 90.94 146 ASN A C 1
ATOM 1158 O O . ASN A 1 146 ? -5.476 -3.532 -16.985 1.00 90.94 146 ASN A O 1
ATOM 1162 N N . TYR A 1 147 ? -7.027 -3.423 -15.370 1.00 93.56 147 TYR A N 1
ATOM 1163 C CA . TYR A 1 147 ? -6.991 -4.846 -15.013 1.00 93.56 147 TYR A CA 1
ATOM 1164 C C . TYR A 1 147 ? -8.319 -5.579 -15.244 1.00 93.56 147 TYR A C 1
ATOM 1166 O O . TYR A 1 147 ? -8.460 -6.742 -14.876 1.00 93.56 147 TYR A O 1
ATOM 1174 N N . LEU A 1 148 ? -9.305 -4.886 -15.825 1.00 90.69 148 LEU A N 1
ATOM 1175 C CA . LEU A 1 148 ? -10.681 -5.363 -15.985 1.00 90.69 148 LEU A CA 1
ATOM 1176 C C . LEU A 1 148 ? -11.327 -5.796 -14.652 1.00 90.69 148 LEU A C 1
ATOM 1178 O O . LEU A 1 148 ? -12.054 -6.777 -14.587 1.00 90.69 148 LEU A O 1
ATOM 1182 N N . THR A 1 149 ? -11.082 -5.047 -13.570 1.00 92.31 149 THR A N 1
ATOM 1183 C CA . THR A 1 149 ? -11.632 -5.349 -12.231 1.00 92.31 149 THR A CA 1
ATOM 1184 C C . THR A 1 149 ? -12.575 -4.273 -11.677 1.00 92.31 149 THR A C 1
ATOM 1186 O O . THR A 1 149 ? -12.762 -4.156 -10.460 1.00 92.31 149 THR A O 1
ATOM 1189 N N . CYS A 1 150 ? -13.148 -3.422 -12.536 1.00 91.25 150 CYS A N 1
ATOM 1190 C CA . CYS A 1 150 ? -14.201 -2.481 -12.140 1.00 91.25 150 CYS A CA 1
ATOM 1191 C C . CYS A 1 150 ? -15.593 -3.125 -12.246 1.00 91.25 150 CYS A C 1
ATOM 1193 O O . CYS A 1 150 ? -15.807 -4.050 -13.031 1.00 91.25 150 CYS A O 1
ATOM 1195 N N . GLY A 1 151 ? -16.560 -2.564 -11.518 1.00 85.25 151 GLY A N 1
ATOM 1196 C CA . GLY A 1 151 ? -17.954 -3.016 -11.546 1.00 85.25 151 GLY A CA 1
ATOM 1197 C C . GLY A 1 151 ? -18.198 -4.200 -10.614 1.00 85.25 151 GLY A C 1
ATOM 1198 O O . GLY A 1 151 ? -17.539 -4.296 -9.586 1.00 85.25 151 GLY A O 1
ATOM 1199 N N . TRP A 1 152 ? -19.162 -5.061 -10.937 1.00 77.44 152 TRP A N 1
ATOM 1200 C CA . TRP A 1 152 ? -19.486 -6.264 -10.151 1.00 77.44 152 TRP A CA 1
ATOM 1201 C C . TRP A 1 152 ? -19.052 -7.560 -10.849 1.00 77.44 152 TRP A C 1
ATOM 1203 O O . TRP A 1 152 ? -18.766 -8.548 -10.179 1.00 77.44 152 TRP A O 1
ATOM 1213 N N . ASP A 1 153 ? -18.919 -7.511 -12.176 1.00 76.50 153 ASP A N 1
ATOM 1214 C CA . ASP A 1 153 ? -18.766 -8.686 -13.039 1.00 76.50 153 ASP A CA 1
ATOM 1215 C C . ASP A 1 153 ? -17.378 -8.787 -13.701 1.00 76.50 153 ASP A C 1
ATOM 1217 O O . ASP A 1 153 ? -17.222 -9.476 -14.707 1.00 76.50 153 ASP A O 1
ATOM 1221 N N . TYR A 1 154 ? -16.357 -8.098 -13.168 1.00 75.31 154 TYR A N 1
ATOM 1222 C CA . TYR A 1 154 ? -14.970 -8.147 -13.680 1.00 75.31 154 TYR A CA 1
ATOM 1223 C C . TYR A 1 154 ? -14.843 -7.854 -15.190 1.00 75.31 154 TYR A C 1
ATOM 1225 O O . TYR A 1 154 ? -14.071 -8.477 -15.917 1.00 75.31 154 TYR A O 1
ATOM 1233 N N . ASN A 1 155 ? -15.639 -6.912 -15.690 1.00 71.19 155 ASN A N 1
ATOM 1234 C CA . ASN A 1 155 ? -15.750 -6.623 -17.123 1.00 71.19 155 ASN A CA 1
ATOM 1235 C C . ASN A 1 155 ? -15.737 -5.117 -17.439 1.00 71.19 155 ASN A C 1
ATOM 1237 O O . ASN A 1 155 ? -15.884 -4.726 -18.595 1.00 71.19 155 ASN A O 1
ATOM 1241 N N . ASN A 1 156 ? -15.558 -4.261 -16.424 1.00 78.12 156 ASN A N 1
ATOM 1242 C CA . ASN A 1 156 ? -15.593 -2.801 -16.534 1.00 78.12 156 ASN A CA 1
ATOM 1243 C C . ASN A 1 156 ? -16.887 -2.210 -17.140 1.00 78.12 156 ASN A C 1
ATOM 1245 O O . ASN A 1 156 ? -16.871 -1.044 -17.540 1.00 78.12 156 ASN A O 1
ATOM 1249 N N . THR A 1 157 ? -18.003 -2.949 -17.198 1.00 66.94 157 THR A N 1
ATOM 1250 C CA . THR A 1 157 ? -19.231 -2.470 -17.864 1.00 66.94 157 THR A CA 1
ATOM 1251 C C . THR A 1 157 ? -20.130 -1.618 -16.967 1.00 66.94 157 THR A C 1
ATOM 1253 O O . THR A 1 157 ? -20.813 -0.727 -17.469 1.00 66.94 157 THR A O 1
ATOM 1256 N N . ASP A 1 158 ? -20.089 -1.824 -15.644 1.00 61.38 158 ASP A N 1
ATOM 1257 C CA . ASP A 1 158 ? -21.199 -1.425 -14.756 1.00 61.38 158 ASP A CA 1
ATOM 1258 C C . ASP A 1 158 ? -20.877 -0.316 -13.742 1.00 61.38 158 ASP A C 1
ATOM 1260 O O . ASP A 1 158 ? -21.658 -0.034 -12.833 1.00 61.38 158 ASP A O 1
ATOM 1264 N N . GLY A 1 159 ? -19.739 0.362 -13.878 1.00 58.88 159 GLY A N 1
ATOM 1265 C CA . GLY A 1 159 ? -19.437 1.514 -13.032 1.00 58.88 159 GLY A CA 1
ATOM 1266 C C . GLY A 1 159 ? -17.967 1.661 -12.680 1.00 58.88 159 GLY A C 1
ATOM 1267 O O . GLY A 1 159 ? -17.209 0.705 -12.554 1.00 58.88 159 GLY A O 1
ATOM 1268 N N . SER A 1 160 ? -17.573 2.916 -12.501 1.00 71.44 160 SER A N 1
ATOM 1269 C CA . SER A 1 160 ? -16.211 3.434 -12.343 1.00 71.44 160 SER A CA 1
ATOM 1270 C C . SER A 1 160 ? -15.509 3.080 -11.022 1.00 71.44 160 SER A C 1
ATOM 1272 O O . SER A 1 160 ? -14.500 3.700 -10.680 1.00 71.44 160 SER A O 1
ATOM 1274 N N . ILE A 1 161 ? -16.013 2.114 -10.251 1.00 85.94 161 ILE A N 1
ATOM 1275 C CA . ILE A 1 161 ? -15.445 1.742 -8.953 1.00 85.94 161 ILE A CA 1
ATOM 1276 C C . ILE A 1 161 ? -14.867 0.326 -8.989 1.00 85.94 161 ILE A C 1
ATOM 1278 O O . ILE A 1 161 ? -15.501 -0.614 -9.465 1.00 85.94 161 ILE A O 1
ATOM 1282 N N . ALA A 1 162 ? -13.646 0.181 -8.471 1.00 91.62 162 ALA A N 1
ATOM 1283 C CA . ALA A 1 162 ? -12.988 -1.113 -8.335 1.00 91.62 162 ALA A CA 1
ATOM 1284 C C . ALA A 1 162 ? -13.778 -2.045 -7.409 1.00 91.62 162 ALA A C 1
ATOM 1286 O O . ALA A 1 162 ? -14.272 -1.599 -6.370 1.00 91.62 162 ALA A O 1
ATOM 1287 N N . ILE A 1 163 ? -13.826 -3.338 -7.730 1.00 90.56 163 ILE A N 1
ATOM 1288 C CA . ILE A 1 163 ? -14.454 -4.363 -6.876 1.00 90.56 163 ILE A CA 1
ATOM 1289 C C . ILE A 1 163 ? -13.868 -4.328 -5.459 1.00 90.56 163 ILE A C 1
ATOM 1291 O O . ILE A 1 163 ? -14.588 -4.363 -4.459 1.00 90.56 163 ILE A O 1
ATOM 1295 N N . THR A 1 164 ? -12.551 -4.159 -5.351 1.00 92.50 164 THR A N 1
ATOM 1296 C CA . THR A 1 164 ? -11.861 -4.061 -4.061 1.00 92.50 164 THR A CA 1
ATOM 1297 C C . THR A 1 164 ? -12.221 -2.800 -3.285 1.00 92.50 164 THR A C 1
ATOM 1299 O O . THR A 1 164 ? -12.383 -2.874 -2.070 1.00 92.50 164 THR A O 1
ATOM 1302 N N . ASN A 1 165 ? -12.447 -1.663 -3.949 1.00 92.75 165 ASN A N 1
ATOM 1303 C CA . ASN A 1 165 ? -12.923 -0.450 -3.277 1.00 92.75 165 ASN A CA 1
ATOM 1304 C C . ASN A 1 165 ? -14.314 -0.662 -2.676 1.00 92.75 165 ASN A C 1
ATOM 1306 O O . ASN A 1 165 ? -14.553 -0.274 -1.535 1.00 92.75 165 ASN A O 1
ATOM 1310 N N . GLN A 1 166 ? -15.218 -1.307 -3.417 1.00 91.31 166 GLN A N 1
ATOM 1311 C CA . GLN A 1 166 ? -16.552 -1.643 -2.913 1.00 91.31 166 GLN A CA 1
ATOM 1312 C C . GLN A 1 166 ? -16.456 -2.571 -1.698 1.00 91.31 166 GLN A C 1
ATOM 1314 O O . GLN A 1 166 ? -17.095 -2.324 -0.674 1.00 91.31 166 GLN A O 1
ATOM 1319 N N . LYS A 1 167 ? -15.592 -3.595 -1.769 1.00 92.62 167 LYS A N 1
ATOM 1320 C CA . LYS A 1 167 ? -15.295 -4.487 -0.640 1.00 92.62 167 LYS A CA 1
ATOM 1321 C C . LYS A 1 167 ? -14.819 -3.702 0.579 1.00 92.62 167 LYS A C 1
ATOM 1323 O O . LYS A 1 167 ? -15.334 -3.930 1.669 1.00 92.62 167 LYS A O 1
ATOM 1328 N N . VAL A 1 168 ? -13.894 -2.755 0.417 1.00 94.88 168 VAL A N 1
ATOM 1329 C CA . VAL A 1 168 ? -13.414 -1.938 1.540 1.00 94.88 168 VAL A CA 1
ATOM 1330 C C . VAL A 1 168 ? -14.528 -1.051 2.107 1.00 94.88 168 VAL A C 1
ATOM 1332 O O . VAL A 1 168 ? -14.696 -1.022 3.323 1.00 94.88 168 VAL A O 1
ATOM 1335 N N . LEU A 1 169 ? -15.327 -0.383 1.268 1.00 93.19 169 LEU A N 1
ATOM 1336 C CA . LEU A 1 169 ? -16.456 0.441 1.729 1.00 93.19 169 LEU A CA 1
ATOM 1337 C C . LEU A 1 169 ? -17.470 -0.381 2.545 1.00 93.19 169 LEU A C 1
ATOM 1339 O O . LEU A 1 169 ? -17.899 0.049 3.616 1.00 93.19 169 LEU A O 1
ATOM 1343 N N . ASN A 1 170 ? -17.798 -1.592 2.089 1.00 94.44 170 ASN A N 1
ATOM 1344 C CA . ASN A 1 170 ? -18.671 -2.510 2.823 1.00 94.44 170 ASN A CA 1
ATOM 1345 C C . ASN A 1 170 ? -18.030 -2.965 4.144 1.00 94.44 170 ASN A C 1
ATOM 1347 O O . ASN A 1 170 ? -18.694 -3.008 5.180 1.00 94.44 170 ASN A O 1
ATOM 1351 N N . LEU A 1 171 ? -16.726 -3.258 4.142 1.00 97.56 171 LEU A N 1
ATOM 1352 C CA . LEU A 1 171 ? -15.990 -3.632 5.351 1.00 97.56 171 LEU A CA 1
ATOM 1353 C C . LEU A 1 171 ? -15.936 -2.497 6.378 1.00 97.56 171 LEU A C 1
ATOM 1355 O O . LEU A 1 171 ? -16.006 -2.779 7.571 1.00 97.56 171 LEU A O 1
ATOM 1359 N N . PHE A 1 172 ? -15.887 -1.230 5.961 1.00 96.88 172 PHE A N 1
ATOM 1360 C CA . PHE A 1 172 ? -16.008 -0.104 6.891 1.00 96.88 172 PHE A CA 1
ATOM 1361 C C . PHE A 1 172 ? -17.378 -0.050 7.568 1.00 96.88 172 PHE A C 1
ATOM 1363 O O . PHE A 1 172 ? -17.435 0.190 8.773 1.00 96.88 172 PHE A O 1
ATOM 1370 N N . GLN A 1 173 ? -18.465 -0.333 6.844 1.00 96.19 173 GLN A N 1
ATOM 1371 C CA . GLN A 1 173 ? -19.813 -0.385 7.427 1.00 96.19 173 GLN A CA 1
ATOM 1372 C C . GLN A 1 173 ? -19.944 -1.529 8.441 1.00 96.19 173 GLN A C 1
ATOM 1374 O O . GLN A 1 173 ? -20.429 -1.330 9.556 1.00 96.19 173 GLN A O 1
ATOM 1379 N N . VAL A 1 174 ? -19.460 -2.724 8.087 1.00 96.81 174 VAL A N 1
ATOM 1380 C CA . VAL A 1 174 ? -19.451 -3.880 9.000 1.00 96.81 174 VAL A CA 1
ATOM 1381 C C . VAL A 1 174 ? -18.544 -3.608 10.206 1.00 96.81 174 VAL A C 1
ATOM 1383 O O . VAL A 1 174 ? -18.915 -3.901 11.343 1.00 96.81 174 VAL A O 1
ATOM 1386 N N . GLY A 1 175 ? -17.388 -2.983 9.981 1.00 97.12 175 GLY A N 1
ATOM 1387 C CA . GLY A 1 175 ? -16.444 -2.598 11.025 1.00 97.12 175 GLY A CA 1
ATOM 1388 C C . GLY A 1 175 ? -17.018 -1.581 11.996 1.00 97.12 175 GLY A C 1
ATOM 1389 O O . GLY A 1 175 ? -16.845 -1.744 13.198 1.00 97.12 175 GLY A O 1
ATOM 1390 N N . GLN A 1 176 ? -17.789 -0.606 11.512 1.00 95.81 176 GLN A N 1
ATOM 1391 C CA . GLN A 1 176 ? -18.451 0.374 12.368 1.00 95.81 176 GLN A CA 1
ATOM 1392 C C . GLN A 1 176 ? -19.391 -0.311 13.370 1.00 95.81 176 GLN A C 1
ATOM 1394 O O . GLN A 1 176 ? -19.417 0.053 14.546 1.00 95.81 176 GLN A O 1
ATOM 1399 N N . ASN A 1 177 ? -20.129 -1.336 12.933 1.00 94.19 177 ASN A N 1
ATOM 1400 C CA . ASN A 1 177 ? -20.987 -2.116 13.825 1.00 94.19 177 ASN A CA 1
ATOM 1401 C C . ASN A 1 177 ? -20.171 -2.886 14.868 1.00 94.19 177 ASN A C 1
ATOM 1403 O O . ASN A 1 177 ? -20.499 -2.814 16.050 1.00 94.19 177 ASN A O 1
ATOM 1407 N N . ALA A 1 178 ? -19.084 -3.547 14.461 1.00 95.06 178 ALA A N 1
ATOM 1408 C CA . ALA A 1 178 ? -18.198 -4.251 15.389 1.00 95.06 178 ALA A CA 1
ATOM 1409 C C . ALA A 1 178 ? -17.545 -3.293 16.410 1.00 95.06 178 ALA A C 1
ATOM 1411 O O . ALA A 1 178 ? -17.475 -3.599 17.601 1.00 95.06 178 ALA A O 1
ATOM 1412 N N . VAL A 1 179 ? -17.141 -2.094 15.974 1.00 95.56 179 VAL A N 1
ATOM 1413 C CA . VAL A 1 179 ? -16.635 -1.022 16.846 1.00 95.56 179 VAL A CA 1
ATOM 1414 C C . VAL A 1 179 ? -17.714 -0.572 17.831 1.00 95.56 179 VAL A C 1
ATOM 1416 O O . VAL A 1 179 ? -17.451 -0.469 19.029 1.00 95.56 179 VAL A O 1
ATOM 1419 N N . ARG A 1 180 ? -18.944 -0.349 17.354 1.00 92.75 180 ARG A N 1
ATOM 1420 C CA . ARG A 1 180 ? -20.083 0.086 18.177 1.00 92.75 180 ARG A CA 1
ATOM 1421 C C . ARG A 1 180 ? -20.427 -0.928 19.270 1.00 92.75 180 ARG A C 1
ATOM 1423 O O . ARG A 1 180 ? -20.783 -0.524 20.375 1.00 92.75 180 ARG A O 1
ATOM 1430 N N . THR A 1 181 ? -20.294 -2.224 18.991 1.00 90.94 181 THR A N 1
ATOM 1431 C CA . THR A 1 181 ? -20.538 -3.304 19.961 1.00 90.94 181 THR A CA 1
ATOM 1432 C C . THR A 1 181 ? -19.329 -3.652 20.825 1.00 90.94 181 THR A C 1
ATOM 1434 O O . THR A 1 181 ? -19.462 -4.473 21.729 1.00 90.94 181 THR A O 1
ATOM 1437 N N . GLY A 1 182 ? -18.169 -3.040 20.580 1.00 91.75 182 GLY A N 1
ATOM 1438 C CA . GLY A 1 182 ? -16.930 -3.337 21.296 1.00 91.75 182 GLY A CA 1
ATOM 1439 C C . GLY A 1 182 ? -16.307 -4.696 20.942 1.00 91.75 182 GLY A C 1
ATOM 1440 O O . GLY A 1 182 ? -15.504 -5.223 21.712 1.00 91.75 182 GLY A O 1
ATOM 1441 N N . ASP A 1 183 ? -16.653 -5.277 19.789 1.00 92.88 183 ASP A N 1
ATOM 1442 C CA . ASP A 1 183 ? -16.111 -6.559 19.328 1.00 92.88 183 ASP A CA 1
ATOM 1443 C C . ASP A 1 183 ? -14.695 -6.385 18.759 1.00 92.88 183 ASP A C 1
ATOM 1445 O O . ASP A 1 183 ? -14.476 -6.273 17.554 1.00 92.88 183 ASP A O 1
ATOM 1449 N N . ILE A 1 184 ? -13.700 -6.368 19.648 1.00 93.75 184 ILE A N 1
ATOM 1450 C CA . ILE A 1 184 ? -12.289 -6.196 19.273 1.00 93.75 184 ILE A CA 1
ATOM 1451 C C . ILE A 1 184 ? -11.817 -7.293 18.306 1.00 93.75 184 ILE A C 1
ATOM 1453 O O . ILE A 1 184 ? -10.996 -7.017 17.428 1.00 93.75 184 ILE A O 1
ATOM 1457 N N . VAL A 1 185 ? -12.289 -8.536 18.462 1.00 95.81 185 VAL A N 1
ATOM 1458 C CA . VAL A 1 185 ? -11.863 -9.654 17.605 1.00 95.81 185 VAL A CA 1
ATOM 1459 C C . VAL A 1 185 ? -12.419 -9.463 16.196 1.00 95.81 185 VAL A C 1
ATOM 1461 O O . VAL A 1 185 ? -11.652 -9.535 15.232 1.00 95.81 185 VAL A O 1
ATOM 1464 N N . GLY A 1 186 ? -13.709 -9.139 16.084 1.00 96.81 186 GLY A N 1
ATOM 1465 C CA . GLY A 1 186 ? -14.359 -8.810 14.819 1.00 96.81 186 GLY A CA 1
ATOM 1466 C C . GLY A 1 186 ? -13.708 -7.618 14.125 1.00 96.81 186 GLY A C 1
ATOM 1467 O O . GLY A 1 186 ? -13.327 -7.727 12.959 1.00 96.81 186 GLY A O 1
ATOM 1468 N N . VAL A 1 187 ? -13.470 -6.515 14.846 1.00 96.88 187 VAL A N 1
ATOM 1469 C CA . VAL A 1 187 ? -12.801 -5.322 14.293 1.00 96.88 187 VAL A CA 1
ATOM 1470 C C . VAL A 1 187 ? -11.421 -5.670 13.733 1.00 96.88 187 VAL A C 1
ATOM 1472 O O . VAL A 1 187 ? -11.104 -5.296 12.606 1.00 96.88 187 VAL A O 1
ATOM 1475 N N . LYS A 1 188 ? -10.604 -6.443 14.460 1.00 97.19 188 LYS A N 1
ATOM 1476 C CA . LYS A 1 188 ? -9.283 -6.868 13.966 1.00 97.19 188 LYS A CA 1
ATOM 1477 C C . LYS A 1 188 ? -9.364 -7.748 12.720 1.00 97.19 188 LYS A C 1
ATOM 1479 O O . LYS A 1 188 ? -8.536 -7.598 11.823 1.00 97.19 188 LYS A O 1
ATOM 1484 N N . GLY A 1 189 ? -10.340 -8.653 12.650 1.00 97.94 189 GLY A N 1
ATOM 1485 C CA . GLY A 1 189 ? -10.592 -9.449 11.448 1.00 97.94 189 GLY A CA 1
ATOM 1486 C C . GLY A 1 189 ? -10.942 -8.570 10.244 1.00 97.94 189 GLY A C 1
ATOM 1487 O O . GLY A 1 189 ? -10.389 -8.748 9.161 1.00 97.94 189 GLY A O 1
ATOM 1488 N N . ILE A 1 190 ? -11.790 -7.565 10.455 1.00 98.50 190 ILE A N 1
ATOM 1489 C CA . ILE A 1 190 ? -12.215 -6.614 9.422 1.00 98.50 190 ILE A CA 1
ATOM 1490 C C . ILE A 1 190 ? -11.043 -5.752 8.937 1.00 98.50 190 ILE A C 1
ATOM 1492 O O . ILE A 1 190 ? -10.874 -5.599 7.729 1.00 98.50 190 ILE A O 1
ATOM 1496 N N . ILE A 1 191 ? -10.186 -5.260 9.839 1.00 97.94 191 ILE A N 1
ATOM 1497 C CA . ILE A 1 191 ? -8.973 -4.504 9.474 1.00 97.94 191 ILE A CA 1
ATOM 1498 C C . ILE A 1 191 ? -8.080 -5.320 8.526 1.00 97.94 191 ILE A C 1
ATOM 1500 O O . ILE A 1 191 ? -7.610 -4.787 7.520 1.00 97.94 191 ILE A O 1
ATOM 1504 N N . LYS A 1 192 ? -7.890 -6.621 8.791 1.00 96.50 192 LYS A N 1
ATOM 1505 C CA . LYS A 1 192 ? -7.107 -7.509 7.911 1.00 96.50 192 LYS A CA 1
ATOM 1506 C C . LYS A 1 192 ? -7.742 -7.670 6.530 1.00 96.50 192 LYS A C 1
ATOM 1508 O O . LYS A 1 192 ? -7.041 -7.606 5.527 1.00 96.50 192 LYS A O 1
ATOM 1513 N N . LEU A 1 193 ? -9.066 -7.821 6.462 1.00 97.31 193 LEU A N 1
ATOM 1514 C CA . LEU A 1 193 ? -9.781 -7.898 5.182 1.00 97.31 193 LEU A CA 1
ATOM 1515 C C . LEU A 1 193 ? -9.659 -6.594 4.378 1.00 97.31 193 LEU A C 1
ATOM 1517 O O . LEU A 1 193 ? -9.503 -6.641 3.157 1.00 97.31 193 LEU A O 1
ATOM 1521 N N . ILE A 1 194 ? -9.690 -5.441 5.057 1.00 96.88 194 ILE A N 1
ATOM 1522 C CA . ILE A 1 194 ? -9.446 -4.134 4.435 1.00 96.88 194 ILE A CA 1
ATOM 1523 C C . ILE A 1 194 ? -8.010 -4.064 3.903 1.00 96.88 194 ILE A C 1
ATOM 1525 O O . ILE A 1 194 ? -7.806 -3.615 2.780 1.00 96.88 194 ILE A O 1
ATOM 1529 N N . GLN A 1 195 ? -7.023 -4.542 4.667 1.00 95.25 195 GLN A N 1
ATOM 1530 C CA . GLN A 1 195 ? -5.617 -4.609 4.248 1.00 95.25 195 GLN A CA 1
ATOM 1531 C C . GLN A 1 195 ? -5.405 -5.405 2.969 1.00 95.25 195 GLN A C 1
ATOM 1533 O O . GLN A 1 195 ? -4.830 -4.869 2.021 1.00 95.25 195 GLN A O 1
ATOM 1538 N N . SER A 1 196 ? -5.920 -6.629 2.897 1.00 95.69 196 SER A N 1
ATOM 1539 C CA . SER A 1 196 ? -5.808 -7.431 1.679 1.00 95.69 196 SER A CA 1
ATOM 1540 C C . SER A 1 196 ? -6.473 -6.745 0.482 1.00 95.69 196 SER A C 1
ATOM 1542 O O . SER A 1 196 ? -5.870 -6.649 -0.582 1.00 95.69 196 SER A O 1
ATOM 1544 N N . ALA A 1 197 ? -7.675 -6.186 0.653 1.00 95.44 197 ALA A N 1
ATOM 1545 C CA . ALA A 1 197 ? -8.371 -5.501 -0.437 1.00 95.44 197 ALA A CA 1
ATOM 1546 C C . ALA A 1 197 ? -7.643 -4.227 -0.914 1.00 95.44 197 ALA A C 1
ATOM 1548 O O . ALA A 1 197 ? -7.599 -3.962 -2.114 1.00 95.44 197 ALA A O 1
ATOM 1549 N N . GLN A 1 198 ? -7.038 -3.457 -0.004 1.00 92.94 198 GLN A N 1
ATOM 1550 C CA . GLN A 1 198 ? -6.284 -2.247 -0.349 1.00 92.94 198 GLN A CA 1
ATOM 1551 C C . GLN A 1 198 ? -4.998 -2.560 -1.121 1.00 92.94 198 GLN A C 1
ATOM 1553 O O . GLN A 1 198 ? -4.706 -1.889 -2.116 1.00 92.94 198 GLN A O 1
ATOM 1558 N N . LEU A 1 199 ? -4.267 -3.609 -0.720 1.00 94.44 199 LEU A N 1
ATOM 1559 C CA . LEU A 1 199 ? -3.011 -4.026 -1.358 1.00 94.44 199 LEU A CA 1
ATOM 1560 C C . LEU A 1 199 ? -3.160 -4.325 -2.853 1.00 94.44 199 LEU A C 1
ATOM 1562 O O . LEU A 1 199 ? -2.224 -4.080 -3.611 1.00 94.44 199 LEU A O 1
ATOM 1566 N N . VAL A 1 200 ? -4.333 -4.783 -3.294 1.00 96.12 200 VAL A N 1
ATOM 1567 C CA . VAL A 1 200 ? -4.613 -5.067 -4.709 1.00 96.12 200 VAL A CA 1
ATOM 1568 C C . VAL A 1 200 ? -4.309 -3.861 -5.595 1.00 96.12 200 VAL A C 1
ATOM 1570 O O . VAL A 1 200 ? -3.627 -3.999 -6.607 1.00 96.12 200 VAL A O 1
ATOM 1573 N N . SER A 1 201 ? -4.741 -2.662 -5.200 1.00 94.19 201 SER A N 1
ATOM 1574 C CA . SER A 1 201 ? -4.530 -1.455 -6.008 1.00 94.19 201 SER A CA 1
ATOM 1575 C C . SER A 1 201 ? -3.047 -1.057 -6.107 1.00 94.19 201 SER A C 1
ATOM 1577 O O . SER A 1 201 ? -2.601 -0.567 -7.148 1.00 94.19 201 SER A O 1
ATOM 1579 N N . TYR A 1 202 ? -2.256 -1.335 -5.066 1.00 94.69 202 TYR A N 1
ATOM 1580 C CA . TYR A 1 202 ? -0.807 -1.134 -5.075 1.00 94.69 202 TYR A CA 1
ATOM 1581 C C . TYR A 1 202 ? -0.107 -2.170 -5.960 1.00 94.69 202 TYR A C 1
ATOM 1583 O O . TYR A 1 202 ? 0.722 -1.784 -6.780 1.00 94.69 202 TYR A O 1
ATOM 1591 N N . ILE A 1 203 ? -0.497 -3.449 -5.874 1.00 96.69 203 ILE A N 1
ATOM 1592 C CA . ILE A 1 203 ? 0.010 -4.532 -6.736 1.00 96.69 203 ILE A CA 1
ATOM 1593 C C . ILE A 1 203 ? -0.275 -4.216 -8.208 1.00 96.69 203 ILE A C 1
ATOM 1595 O O . ILE A 1 203 ? 0.634 -4.257 -9.036 1.00 96.69 203 ILE A O 1
ATOM 1599 N N . GLN A 1 204 ? -1.511 -3.827 -8.529 1.00 96.00 204 GLN A N 1
ATOM 1600 C CA . GLN A 1 204 ? -1.903 -3.415 -9.876 1.00 96.00 204 GLN A CA 1
ATOM 1601 C C . GLN A 1 204 ? -1.113 -2.185 -10.354 1.00 96.00 204 GLN A C 1
ATOM 1603 O O . GLN A 1 204 ? -0.708 -2.097 -11.517 1.00 96.00 204 GLN A O 1
ATOM 1608 N N . GLY A 1 205 ? -0.879 -1.215 -9.463 1.00 94.31 205 GLY A N 1
ATOM 1609 C CA . GLY A 1 205 ? -0.019 -0.066 -9.731 1.00 94.31 205 GLY A CA 1
ATOM 1610 C C . GLY A 1 205 ? 1.391 -0.501 -10.115 1.00 94.31 205 GLY A C 1
ATOM 1611 O O . GLY A 1 205 ? 1.845 -0.190 -11.213 1.00 94.31 205 GLY A O 1
ATOM 1612 N N . VAL A 1 206 ? 2.043 -1.271 -9.249 1.00 94.56 206 VAL A N 1
ATOM 1613 C CA . VAL A 1 206 ? 3.403 -1.781 -9.446 1.00 94.56 206 VAL A CA 1
ATOM 1614 C C . VAL A 1 206 ? 3.522 -2.591 -10.740 1.00 94.56 206 VAL A C 1
ATOM 1616 O O . VAL A 1 206 ? 4.386 -2.284 -11.558 1.00 94.56 206 VAL A O 1
ATOM 1619 N N . GLY A 1 207 ? 2.622 -3.548 -10.988 1.00 95.00 207 GLY A N 1
ATOM 1620 C CA . GLY A 1 207 ? 2.636 -4.356 -12.214 1.00 95.00 207 GLY A CA 1
ATOM 1621 C C . GLY A 1 207 ? 2.493 -3.517 -13.487 1.00 95.00 207 GLY A C 1
ATOM 1622 O O . GLY A 1 207 ? 3.240 -3.701 -14.445 1.00 95.00 207 GLY A O 1
ATOM 1623 N N . ARG A 1 208 ? 1.618 -2.502 -13.474 1.00 94.12 208 ARG A N 1
ATOM 1624 C CA . ARG A 1 208 ? 1.421 -1.613 -14.628 1.00 94.12 208 ARG A CA 1
ATOM 1625 C C . ARG A 1 208 ? 2.671 -0.797 -14.941 1.00 94.12 208 ARG A C 1
ATOM 1627 O O . ARG A 1 208 ? 2.979 -0.580 -16.109 1.00 94.12 208 ARG A O 1
ATOM 1634 N N . TYR A 1 209 ? 3.343 -0.270 -13.918 1.00 92.75 209 TYR A N 1
ATOM 1635 C CA . TYR A 1 209 ? 4.549 0.528 -14.139 1.00 92.75 209 TYR A CA 1
ATOM 1636 C C . TYR A 1 209 ? 5.749 -0.334 -14.519 1.00 92.75 209 TYR A C 1
ATOM 1638 O O . TYR A 1 209 ? 6.551 0.122 -15.325 1.00 92.75 209 TYR A O 1
ATOM 1646 N N . ALA A 1 210 ? 5.824 -1.579 -14.043 1.00 92.75 210 ALA A N 1
ATOM 1647 C CA . ALA A 1 210 ? 6.800 -2.540 -14.547 1.00 92.75 210 ALA A CA 1
ATOM 1648 C C . ALA A 1 210 ? 6.590 -2.817 -16.045 1.00 92.75 210 ALA A C 1
ATOM 1650 O O . ALA A 1 210 ? 7.546 -2.708 -16.804 1.00 92.75 210 ALA A O 1
ATOM 1651 N N . GLN A 1 211 ? 5.350 -3.079 -16.487 1.00 91.81 211 GLN A N 1
ATOM 1652 C CA . GLN A 1 211 ? 5.049 -3.295 -17.911 1.00 91.81 211 GLN A CA 1
ATOM 1653 C C . GLN A 1 211 ? 5.426 -2.080 -18.754 1.00 91.81 211 GLN A C 1
ATOM 1655 O O . GLN A 1 211 ? 6.121 -2.213 -19.752 1.00 91.81 211 GLN A O 1
ATOM 1660 N N . LYS A 1 212 ? 5.020 -0.882 -18.316 1.00 90.88 212 LYS A N 1
ATOM 1661 C CA . LYS A 1 212 ? 5.372 0.357 -19.012 1.00 90.88 212 LYS A CA 1
ATOM 1662 C C . LYS A 1 212 ? 6.875 0.495 -19.197 1.00 90.88 212 LYS A C 1
ATOM 1664 O O . LYS A 1 212 ? 7.293 0.838 -20.286 1.00 90.88 212 LYS A O 1
ATOM 1669 N N . ILE A 1 213 ? 7.661 0.238 -18.149 1.00 90.19 213 ILE A N 1
ATOM 1670 C CA . ILE A 1 213 ? 9.124 0.280 -18.227 1.00 90.19 213 ILE A CA 1
ATOM 1671 C C . ILE A 1 213 ? 9.639 -0.765 -19.225 1.00 90.19 213 ILE A C 1
ATOM 1673 O O . ILE A 1 213 ? 10.482 -0.434 -20.049 1.00 90.19 213 ILE A O 1
ATOM 1677 N N . ALA A 1 214 ? 9.123 -1.995 -19.164 1.00 88.81 214 ALA A N 1
ATOM 1678 C CA . ALA A 1 214 ? 9.549 -3.106 -20.013 1.00 88.81 214 ALA A CA 1
ATOM 1679 C C . ALA A 1 214 ? 9.204 -2.929 -21.505 1.00 88.81 214 ALA A C 1
ATOM 1681 O O . ALA A 1 214 ? 9.881 -3.513 -22.345 1.00 88.81 214 ALA A O 1
ATOM 1682 N N . ASP A 1 215 ? 8.191 -2.125 -21.839 1.00 87.44 215 ASP A N 1
ATOM 1683 C CA . ASP A 1 215 ? 7.810 -1.816 -23.226 1.00 87.44 215 ASP A CA 1
ATOM 1684 C C . ASP A 1 215 ? 8.775 -0.836 -23.926 1.00 87.44 215 ASP A C 1
ATOM 1686 O O . ASP A 1 215 ? 8.630 -0.575 -25.123 1.00 87.44 215 ASP A O 1
ATOM 1690 N N . PHE A 1 216 ? 9.748 -0.270 -23.206 1.00 82.56 216 PHE A N 1
ATOM 1691 C CA . PHE A 1 216 ? 10.702 0.691 -23.755 1.00 82.56 216 PHE A CA 1
ATOM 1692 C C . PHE A 1 216 ? 12.056 0.077 -24.136 1.00 82.56 216 PHE A C 1
ATOM 1694 O O . PHE A 1 216 ? 12.477 -0.931 -23.576 1.00 82.56 216 PHE A O 1
ATOM 1701 N N . ASP A 1 217 ? 12.772 0.747 -25.050 1.00 82.81 217 ASP A N 1
ATOM 1702 C CA . ASP A 1 217 ? 14.121 0.371 -25.490 1.00 82.81 217 ASP A CA 1
ATOM 1703 C C . ASP A 1 217 ? 15.057 1.607 -25.584 1.00 82.81 217 ASP A C 1
ATOM 1705 O O . ASP A 1 217 ? 14.824 2.473 -26.436 1.00 82.81 217 ASP A O 1
ATOM 1709 N N . PRO A 1 218 ? 16.094 1.732 -24.727 1.00 83.19 218 PRO A N 1
ATOM 1710 C CA . PRO A 1 218 ? 16.376 0.870 -23.585 1.00 83.19 218 PRO A CA 1
ATOM 1711 C C . PRO A 1 218 ? 15.438 1.187 -22.398 1.00 83.19 218 PRO A C 1
ATOM 1713 O O . PRO A 1 218 ? 15.097 2.349 -22.157 1.00 83.19 218 PRO A O 1
ATOM 1716 N N . PRO A 1 219 ? 15.043 0.189 -21.595 1.00 85.31 219 PRO A N 1
ATOM 1717 C CA . PRO A 1 219 ? 14.154 0.368 -20.442 1.00 85.31 219 PRO A CA 1
ATOM 1718 C C . PRO A 1 219 ? 14.913 0.923 -19.218 1.00 85.31 219 PRO A C 1
ATOM 1720 O O . PRO A 1 219 ? 15.047 0.262 -18.189 1.00 85.31 219 PRO A O 1
ATOM 1723 N N . CYS A 1 220 ? 15.464 2.134 -19.332 1.00 85.75 220 CYS A N 1
ATOM 1724 C CA . CYS A 1 220 ? 16.345 2.746 -18.333 1.00 85.75 220 CYS A CA 1
ATOM 1725 C C . CYS A 1 220 ? 15.752 4.008 -17.685 1.00 85.75 220 CYS A C 1
ATOM 1727 O O . CYS A 1 220 ? 14.998 4.764 -18.300 1.00 85.75 220 CYS A O 1
ATOM 1729 N N . VAL A 1 221 ? 16.162 4.299 -16.443 1.00 81.56 221 VAL A N 1
ATOM 1730 C CA . VAL A 1 221 ? 15.689 5.466 -15.665 1.00 81.56 221 VAL A CA 1
ATOM 1731 C C . VAL A 1 221 ? 15.914 6.808 -16.372 1.00 81.56 221 VAL A C 1
ATOM 1733 O O . VAL A 1 221 ? 15.126 7.731 -16.159 1.00 81.56 221 VAL A O 1
ATOM 1736 N N . MET A 1 222 ? 16.982 6.959 -17.167 1.00 75.19 222 MET A N 1
ATOM 1737 C CA . MET A 1 222 ? 17.279 8.237 -17.837 1.00 75.19 222 MET A CA 1
ATOM 1738 C C . MET A 1 222 ? 16.164 8.656 -18.798 1.00 75.19 222 MET A C 1
ATOM 1740 O O . MET A 1 222 ? 15.823 9.836 -18.846 1.00 75.19 222 MET A O 1
ATOM 1744 N N . ASP A 1 223 ? 15.578 7.685 -19.495 1.00 75.12 223 ASP A N 1
ATOM 1745 C CA . ASP A 1 223 ? 14.572 7.919 -20.527 1.00 75.12 223 ASP A CA 1
ATOM 1746 C C . ASP A 1 223 ? 13.141 7.859 -19.956 1.00 75.12 223 ASP A C 1
ATOM 1748 O O . ASP A 1 223 ? 12.240 8.525 -20.465 1.00 75.12 223 ASP A O 1
ATOM 1752 N N . PHE A 1 224 ? 12.939 7.148 -18.834 1.00 80.44 224 PHE A N 1
ATOM 1753 C CA . PHE A 1 224 ? 11.610 6.860 -18.259 1.00 80.44 224 PHE A CA 1
ATOM 1754 C C . PHE A 1 224 ? 11.506 7.155 -16.764 1.00 80.44 224 PHE A C 1
ATOM 1756 O O . PHE A 1 224 ? 10.880 6.431 -15.986 1.00 80.44 224 PHE A O 1
ATOM 1763 N N . ASN A 1 225 ? 12.123 8.256 -16.342 1.00 80.75 225 ASN A N 1
ATOM 1764 C CA . ASN A 1 225 ? 12.200 8.646 -14.937 1.00 80.75 225 ASN A CA 1
ATOM 1765 C C . ASN A 1 225 ? 10.830 8.673 -14.240 1.00 80.75 225 ASN A C 1
ATOM 1767 O O . ASN A 1 225 ? 10.696 8.219 -13.105 1.00 80.75 225 ASN A O 1
ATOM 1771 N N . LYS A 1 226 ? 9.806 9.172 -14.940 1.00 84.00 226 LYS A N 1
ATOM 1772 C CA . LYS A 1 226 ? 8.444 9.269 -14.416 1.00 84.00 226 LYS A CA 1
ATOM 1773 C C . LYS A 1 226 ? 7.867 7.896 -14.077 1.00 84.00 226 LYS A C 1
ATOM 1775 O O . LYS A 1 226 ? 7.300 7.728 -13.002 1.00 84.00 226 LYS A O 1
ATOM 1780 N N . GLU A 1 227 ? 7.993 6.922 -14.970 1.00 89.19 227 GLU A N 1
ATOM 1781 C CA . GLU A 1 227 ? 7.458 5.578 -14.777 1.00 89.19 227 GLU A CA 1
ATOM 1782 C C . GLU A 1 227 ? 8.135 4.862 -13.606 1.00 89.19 227 GLU A C 1
ATOM 1784 O O . GLU A 1 227 ? 7.445 4.263 -12.778 1.00 89.19 227 GLU A O 1
ATOM 1789 N N . TYR A 1 228 ? 9.457 4.997 -13.478 1.00 87.31 228 TYR A N 1
ATOM 1790 C CA . TYR A 1 228 ? 10.192 4.507 -12.310 1.00 87.31 228 TYR A CA 1
ATOM 1791 C C . TYR A 1 228 ? 9.735 5.199 -11.021 1.00 87.31 228 TYR A C 1
ATOM 1793 O O . TYR A 1 228 ? 9.488 4.540 -10.011 1.00 87.31 228 TYR A O 1
ATOM 1801 N N . ALA A 1 229 ? 9.564 6.521 -11.063 1.00 83.19 229 ALA A N 1
ATOM 1802 C CA . ALA A 1 229 ? 9.166 7.327 -9.917 1.00 83.19 229 ALA A CA 1
ATOM 1803 C C . ALA A 1 229 ? 7.759 6.973 -9.416 1.00 83.19 229 ALA A C 1
ATOM 1805 O O . ALA A 1 229 ? 7.538 6.855 -8.206 1.00 83.19 229 ALA A O 1
ATOM 1806 N N . GLU A 1 230 ? 6.811 6.786 -10.334 1.00 87.06 230 GLU A N 1
ATOM 1807 C CA . GLU A 1 230 ? 5.451 6.366 -10.011 1.00 87.06 230 GLU A CA 1
ATOM 1808 C C . GLU A 1 230 ? 5.423 4.905 -9.531 1.00 87.06 230 GLU A C 1
ATOM 1810 O O . GLU A 1 230 ? 4.785 4.621 -8.518 1.00 87.06 230 GLU A O 1
ATOM 1815 N N . GLY A 1 231 ? 6.158 3.992 -10.179 1.00 89.88 231 GLY A N 1
ATOM 1816 C CA . GLY A 1 231 ? 6.270 2.595 -9.749 1.00 89.88 231 GLY A CA 1
ATOM 1817 C C . GLY A 1 231 ? 6.857 2.443 -8.343 1.00 89.88 231 GLY A C 1
ATOM 1818 O O . GLY A 1 231 ? 6.296 1.720 -7.518 1.00 89.88 231 GLY A O 1
ATOM 1819 N N . MET A 1 232 ? 7.903 3.209 -8.024 1.00 86.50 232 MET A N 1
ATOM 1820 C CA . MET A 1 232 ? 8.473 3.271 -6.677 1.00 86.50 232 MET A CA 1
ATOM 1821 C C . MET A 1 232 ? 7.467 3.836 -5.670 1.00 86.50 232 MET A C 1
ATOM 1823 O O . MET A 1 232 ? 7.299 3.306 -4.578 1.00 86.50 232 MET A O 1
ATOM 1827 N N . ALA A 1 233 ? 6.728 4.888 -6.025 1.00 85.31 233 ALA A N 1
ATOM 1828 C CA . ALA A 1 233 ? 5.721 5.429 -5.122 1.00 85.31 233 ALA A CA 1
ATOM 1829 C C . ALA A 1 233 ? 4.611 4.416 -4.805 1.00 85.31 233 ALA A C 1
ATOM 1831 O O . ALA A 1 233 ? 4.194 4.322 -3.653 1.00 85.31 233 ALA A O 1
ATOM 1832 N N . PHE A 1 234 ? 4.165 3.617 -5.778 1.00 89.06 234 PHE A N 1
ATOM 1833 C CA . PHE A 1 234 ? 3.208 2.540 -5.511 1.00 89.06 234 PHE A CA 1
ATOM 1834 C C . PHE A 1 234 ? 3.832 1.399 -4.703 1.00 89.06 234 PHE A C 1
ATOM 1836 O O . PHE A 1 234 ? 3.181 0.872 -3.803 1.00 89.06 234 PHE A O 1
ATOM 1843 N N . SER A 1 235 ? 5.095 1.048 -4.947 1.00 90.25 235 SER A N 1
ATOM 1844 C CA . SER A 1 235 ? 5.750 -0.011 -4.178 1.00 90.25 235 SER A CA 1
ATOM 1845 C C . SER A 1 235 ? 5.855 0.340 -2.689 1.00 90.25 235 SER A C 1
ATOM 1847 O O . SER A 1 235 ? 5.666 -0.546 -1.858 1.00 90.25 235 SER A O 1
ATOM 1849 N N . THR A 1 236 ? 6.023 1.620 -2.321 1.00 85.56 236 THR A N 1
ATOM 1850 C CA . THR A 1 236 ? 6.152 2.022 -0.903 1.00 85.56 236 THR A CA 1
ATOM 1851 C C . THR A 1 236 ? 4.995 1.598 0.002 1.00 85.56 236 THR A C 1
ATOM 1853 O O . THR A 1 236 ? 5.208 1.345 1.186 1.00 85.56 236 THR A O 1
ATOM 1856 N N . GLY A 1 237 ? 3.776 1.498 -0.535 1.00 84.81 237 GLY A N 1
ATOM 1857 C CA . GLY A 1 237 ? 2.599 1.097 0.238 1.00 84.81 237 GLY A CA 1
ATOM 1858 C C . GLY A 1 237 ? 2.481 -0.414 0.453 1.00 84.81 237 GLY A C 1
ATOM 1859 O O . GLY A 1 237 ? 1.838 -0.831 1.412 1.00 84.81 237 GLY A O 1
ATOM 1860 N N . MET A 1 238 ? 3.100 -1.226 -0.415 1.00 91.94 238 MET A N 1
ATOM 1861 C CA . MET A 1 238 ? 2.994 -2.694 -0.393 1.00 91.94 238 MET A CA 1
ATOM 1862 C C . MET A 1 238 ? 4.284 -3.419 0.007 1.00 91.94 238 MET A C 1
ATOM 1864 O O . MET A 1 238 ? 4.223 -4.562 0.459 1.00 91.94 238 MET A O 1
ATOM 1868 N N . LEU A 1 239 ? 5.452 -2.790 -0.169 1.00 92.94 239 LEU A N 1
ATOM 1869 C CA . LEU A 1 239 ? 6.757 -3.387 0.120 1.00 92.94 239 LEU A CA 1
ATOM 1870 C C . LEU A 1 239 ? 6.879 -3.906 1.558 1.00 92.94 239 LEU A C 1
ATOM 1872 O O . LEU A 1 239 ? 7.392 -5.012 1.716 1.00 92.94 239 LEU A O 1
ATOM 1876 N N . PRO A 1 240 ? 6.389 -3.207 2.601 1.00 91.50 240 PRO A N 1
ATOM 1877 C CA . PRO A 1 240 ? 6.475 -3.723 3.964 1.00 91.50 240 PRO A CA 1
ATOM 1878 C C . PRO A 1 240 ? 5.763 -5.067 4.173 1.00 91.50 240 PRO A C 1
ATOM 1880 O O . PRO A 1 240 ? 6.290 -5.961 4.835 1.00 91.50 240 PRO A O 1
ATOM 1883 N N . GLN A 1 241 ? 4.581 -5.228 3.583 1.00 94.38 241 GLN A N 1
ATOM 1884 C CA . GLN A 1 241 ? 3.769 -6.442 3.662 1.00 94.38 241 GLN A CA 1
ATOM 1885 C C . GLN A 1 241 ? 4.368 -7.538 2.783 1.00 94.38 241 GLN A C 1
ATOM 1887 O O . GLN A 1 241 ? 4.474 -8.686 3.213 1.00 94.38 241 GLN A O 1
ATOM 1892 N N . LEU A 1 242 ? 4.841 -7.180 1.585 1.00 95.31 242 LEU A N 1
ATOM 1893 C CA . LEU A 1 242 ? 5.563 -8.112 0.726 1.00 95.31 242 LEU A CA 1
ATOM 1894 C C . LEU A 1 242 ? 6.836 -8.616 1.407 1.00 95.31 242 LEU A C 1
ATOM 1896 O O . LEU A 1 242 ? 7.093 -9.805 1.363 1.00 95.31 242 LEU A O 1
ATOM 1900 N N . TYR A 1 243 ? 7.593 -7.761 2.095 1.00 92.94 243 TYR A N 1
ATOM 1901 C CA . TYR A 1 243 ? 8.809 -8.154 2.809 1.00 92.94 243 TYR A CA 1
ATOM 1902 C C . TYR A 1 243 ? 8.528 -9.108 3.971 1.00 92.94 243 TYR A C 1
ATOM 1904 O O . TYR A 1 243 ? 9.334 -9.997 4.253 1.00 92.94 243 TYR A O 1
ATOM 1912 N N . GLN A 1 244 ? 7.390 -8.931 4.648 1.00 92.69 244 GLN A N 1
ATOM 1913 C CA . GLN A 1 244 ? 6.939 -9.864 5.675 1.00 92.69 244 GLN A CA 1
ATOM 1914 C C . GLN A 1 244 ? 6.643 -11.254 5.088 1.00 92.69 244 GLN A C 1
ATOM 1916 O O . GLN A 1 244 ? 6.954 -12.252 5.736 1.00 92.69 244 GLN A O 1
ATOM 1921 N N . CYS A 1 245 ? 6.080 -11.315 3.879 1.00 95.94 245 CYS A N 1
ATOM 1922 C CA . CYS A 1 245 ? 5.787 -12.560 3.168 1.00 95.94 245 CYS A CA 1
ATOM 1923 C C . CYS A 1 245 ? 7.029 -13.203 2.533 1.00 95.94 245 CYS A C 1
ATOM 1925 O O . CYS A 1 245 ? 7.282 -14.391 2.717 1.00 95.94 245 CYS A O 1
ATOM 1927 N N . ASP A 1 246 ? 7.811 -12.410 1.805 1.00 95.38 246 ASP A N 1
ATOM 1928 C CA . ASP A 1 246 ? 8.983 -12.818 1.043 1.00 95.38 246 ASP A CA 1
ATOM 1929 C C . ASP A 1 246 ? 9.950 -11.634 0.881 1.00 95.38 246 ASP A C 1
ATOM 1931 O O . ASP A 1 246 ? 9.765 -10.705 0.085 1.00 95.38 246 ASP A O 1
ATOM 1935 N N . ARG A 1 247 ? 11.050 -11.697 1.636 1.00 90.38 247 ARG A N 1
ATOM 1936 C CA . ARG A 1 247 ? 12.106 -10.678 1.611 1.00 90.38 247 ARG A CA 1
ATOM 1937 C C . ARG A 1 247 ? 12.791 -10.569 0.250 1.00 90.38 247 ARG A C 1
ATOM 1939 O O . ARG A 1 247 ? 13.219 -9.477 -0.116 1.00 90.38 247 ARG A O 1
ATOM 1946 N N . SER A 1 248 ? 12.923 -11.678 -0.480 1.00 88.94 248 SER A N 1
ATOM 1947 C CA . SER A 1 248 ? 13.557 -11.685 -1.799 1.00 88.94 248 SER A CA 1
ATOM 1948 C C . SER A 1 248 ? 12.655 -11.015 -2.825 1.00 88.94 248 SER A C 1
ATOM 1950 O O . SER A 1 248 ? 13.135 -10.202 -3.611 1.00 88.94 248 SER A O 1
ATOM 1952 N N . ALA A 1 249 ? 11.351 -11.297 -2.788 1.00 92.44 249 ALA A N 1
ATOM 1953 C CA . ALA A 1 249 ? 10.378 -10.635 -3.650 1.00 92.44 249 ALA A CA 1
ATOM 1954 C C . ALA A 1 249 ? 10.345 -9.121 -3.411 1.00 92.44 249 ALA A C 1
ATOM 1956 O O . ALA A 1 249 ? 10.399 -8.346 -4.366 1.00 92.44 249 ALA A O 1
ATOM 1957 N N . ALA A 1 250 ? 10.326 -8.694 -2.144 1.00 90.38 250 ALA A N 1
ATOM 1958 C CA . ALA A 1 250 ? 10.393 -7.277 -1.797 1.00 90.38 250 ALA A CA 1
ATOM 1959 C C . ALA A 1 250 ? 11.673 -6.612 -2.320 1.00 90.38 250 ALA A C 1
ATOM 1961 O O . ALA A 1 250 ? 11.602 -5.522 -2.880 1.00 90.38 250 ALA A O 1
ATOM 1962 N N . LEU A 1 251 ? 12.827 -7.282 -2.215 1.00 85.88 251 LEU A N 1
ATOM 1963 C CA . LEU A 1 251 ? 14.087 -6.770 -2.755 1.00 85.88 251 LEU A CA 1
ATOM 1964 C C . LEU A 1 251 ? 14.046 -6.619 -4.282 1.00 85.88 251 LEU A C 1
ATOM 1966 O O . LEU A 1 251 ? 14.537 -5.619 -4.801 1.00 85.88 251 LEU A O 1
ATOM 1970 N N . THR A 1 252 ? 13.467 -7.585 -4.997 1.00 89.00 252 THR A N 1
ATOM 1971 C CA . THR A 1 252 ? 13.286 -7.498 -6.453 1.00 89.00 252 THR A CA 1
ATOM 1972 C C . THR A 1 252 ? 12.407 -6.305 -6.820 1.00 89.00 252 THR A C 1
ATOM 1974 O O . THR A 1 252 ? 12.782 -5.508 -7.678 1.00 89.00 252 THR A O 1
ATOM 1977 N N . VAL A 1 253 ? 11.265 -6.129 -6.150 1.00 90.88 253 VAL A N 1
ATOM 1978 C CA . VAL A 1 253 ? 10.365 -4.993 -6.403 1.00 90.88 253 VAL A CA 1
ATOM 1979 C C . VAL A 1 253 ? 11.044 -3.661 -6.084 1.00 90.88 253 VAL A C 1
ATOM 1981 O O . VAL A 1 253 ? 10.984 -2.748 -6.902 1.00 90.88 253 VAL A O 1
ATOM 1984 N N . ASP A 1 254 ? 11.727 -3.551 -4.944 1.00 85.94 254 ASP A N 1
ATOM 1985 C CA . ASP A 1 254 ? 12.440 -2.331 -4.556 1.00 85.94 254 ASP A CA 1
ATOM 1986 C C . ASP A 1 254 ? 13.492 -1.951 -5.600 1.00 85.94 254 ASP A C 1
ATOM 1988 O O . ASP A 1 254 ? 13.408 -0.872 -6.183 1.00 85.94 254 ASP A O 1
ATOM 1992 N N . LYS A 1 255 ? 14.411 -2.873 -5.921 1.00 83.56 255 LYS A N 1
ATOM 1993 C CA . LYS A 1 255 ? 15.468 -2.667 -6.923 1.00 83.56 255 LYS A CA 1
ATOM 1994 C C . LYS A 1 255 ? 14.920 -2.284 -8.298 1.00 83.56 255 LYS A C 1
ATOM 1996 O O . LYS A 1 255 ? 15.531 -1.466 -8.981 1.00 83.56 255 LYS A O 1
ATOM 2001 N N . THR A 1 256 ? 13.766 -2.836 -8.681 1.00 87.56 256 THR A N 1
ATOM 2002 C CA . THR A 1 256 ? 13.155 -2.598 -9.997 1.00 87.56 256 THR A CA 1
ATOM 2003 C C . THR A 1 256 ? 12.872 -1.127 -10.215 1.00 87.56 256 THR A C 1
ATOM 2005 O O . THR A 1 256 ? 13.165 -0.607 -11.283 1.00 87.56 256 THR A O 1
ATOM 2008 N N . PHE A 1 257 ? 12.357 -0.440 -9.199 1.00 85.75 257 PHE A N 1
ATOM 2009 C CA . PHE A 1 257 ? 11.937 0.949 -9.338 1.00 85.75 257 PHE A CA 1
ATOM 2010 C C . PHE A 1 257 ? 12.923 1.950 -8.739 1.00 85.75 257 PHE A C 1
ATOM 2012 O O . PHE A 1 257 ? 12.589 3.130 -8.633 1.00 85.75 257 PHE A O 1
ATOM 2019 N N . GLN A 1 258 ? 14.122 1.519 -8.323 1.00 80.25 258 GLN A N 1
ATOM 2020 C CA . GLN A 1 258 ? 15.094 2.446 -7.746 1.00 80.25 258 GLN A CA 1
ATOM 2021 C C . GLN A 1 258 ? 15.396 3.561 -8.736 1.00 80.25 258 GLN A C 1
ATOM 2023 O O . GLN A 1 258 ? 15.862 3.335 -9.855 1.00 80.25 258 GLN A O 1
ATOM 2028 N N . LEU A 1 259 ? 15.159 4.791 -8.299 1.00 74.69 259 LEU A N 1
ATOM 2029 C CA . LEU A 1 259 ? 15.62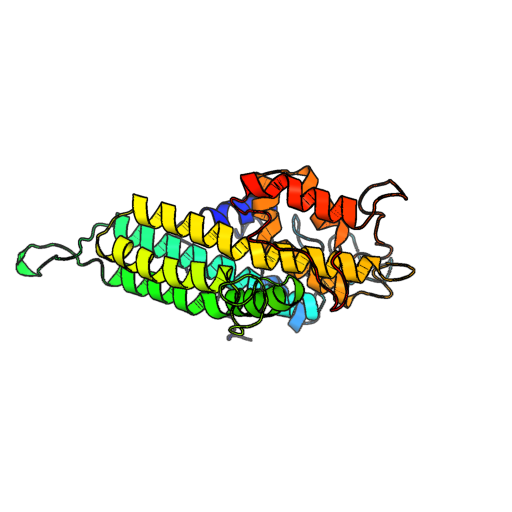5 5.948 -9.028 1.00 74.69 259 LEU A CA 1
ATOM 2030 C C . LEU A 1 259 ? 17.129 6.048 -8.723 1.00 74.69 259 LEU A C 1
ATOM 2032 O O . LEU A 1 259 ? 17.555 6.427 -7.630 1.00 74.69 259 LEU A O 1
ATOM 2036 N N . LYS A 1 260 ? 17.948 5.557 -9.649 1.00 74.19 260 LYS A N 1
ATOM 2037 C CA . LYS A 1 260 ? 19.410 5.567 -9.570 1.00 74.19 260 LYS A CA 1
ATOM 2038 C C . LYS A 1 260 ? 19.964 5.674 -10.986 1.00 74.19 260 LYS A C 1
ATOM 2040 O O . LYS A 1 260 ? 19.462 5.003 -11.887 1.00 74.19 260 LYS A O 1
ATOM 2045 N N . ALA A 1 261 ? 20.992 6.500 -11.182 1.00 72.94 261 ALA A N 1
ATOM 2046 C CA . ALA A 1 261 ? 21.699 6.574 -12.458 1.00 72.94 261 ALA A CA 1
ATOM 2047 C C . ALA A 1 261 ? 22.171 5.178 -12.901 1.00 72.94 261 ALA A C 1
ATOM 2049 O O . ALA A 1 261 ? 22.714 4.412 -12.100 1.00 72.94 261 ALA A O 1
ATOM 2050 N N . GLY A 1 262 ? 21.928 4.854 -14.171 1.00 74.81 262 GLY A N 1
ATOM 2051 C CA . GLY A 1 262 ? 22.260 3.555 -14.753 1.00 74.81 262 GLY A CA 1
ATOM 2052 C C . GLY A 1 262 ? 21.348 2.400 -14.333 1.00 74.81 262 GLY A C 1
ATOM 2053 O O . GLY A 1 262 ? 21.629 1.276 -14.725 1.00 74.81 262 GLY A O 1
ATOM 2054 N N . ASN A 1 263 ? 20.281 2.631 -13.556 1.00 80.94 263 ASN A N 1
ATOM 2055 C CA . ASN A 1 263 ? 19.292 1.580 -13.329 1.00 80.94 263 ASN A CA 1
ATOM 2056 C C . ASN A 1 263 ? 18.476 1.357 -14.607 1.00 80.94 263 ASN A C 1
ATOM 2058 O O . ASN A 1 263 ? 17.865 2.294 -15.135 1.00 80.94 263 ASN A O 1
ATOM 2062 N N . CYS A 1 264 ? 18.459 0.113 -15.065 1.00 84.94 264 CYS A N 1
ATOM 2063 C CA . CYS A 1 264 ? 17.686 -0.344 -16.203 1.00 84.94 264 CYS A CA 1
ATOM 2064 C C . CYS A 1 264 ? 16.953 -1.621 -15.818 1.00 84.94 264 CYS A C 1
ATOM 2066 O O . CYS A 1 264 ? 17.474 -2.463 -15.089 1.00 84.94 264 CYS A O 1
ATOM 2068 N N . PHE A 1 265 ? 15.731 -1.788 -16.298 1.00 81.62 265 PHE A N 1
ATOM 2069 C CA . PHE A 1 265 ? 15.112 -3.100 -16.282 1.00 81.62 265 PHE A CA 1
ATOM 2070 C C . PHE A 1 265 ? 15.855 -3.965 -17.321 1.00 81.62 265 PHE A C 1
ATOM 2072 O O . PHE A 1 265 ? 16.044 -3.506 -18.437 1.00 81.62 265 PHE A O 1
ATOM 2079 N N . PRO A 1 266 ? 16.339 -5.177 -17.023 1.00 66.50 266 PRO A N 1
ATOM 2080 C CA . PRO A 1 266 ? 16.083 -5.969 -15.835 1.00 66.50 266 PRO A CA 1
ATOM 2081 C C . PRO A 1 266 ? 17.285 -6.113 -14.875 1.00 66.50 266 PRO A C 1
ATOM 2083 O O . PRO A 1 266 ? 17.341 -7.088 -14.125 1.00 66.50 266 PRO A O 1
ATOM 2086 N N . ASP A 1 267 ? 18.217 -5.152 -14.822 1.00 66.75 267 ASP A N 1
ATOM 2087 C CA . ASP A 1 267 ? 19.463 -5.198 -14.015 1.00 66.75 267 ASP A CA 1
ATOM 2088 C C . ASP A 1 267 ? 19.244 -5.424 -12.497 1.00 66.75 267 ASP A C 1
ATOM 2090 O O . ASP A 1 267 ? 20.175 -5.684 -11.730 1.00 66.75 267 ASP A O 1
ATOM 2094 N N . VAL A 1 268 ? 17.983 -5.360 -12.071 1.00 61.62 268 VAL A N 1
ATOM 2095 C CA . VAL A 1 268 ? 17.395 -5.748 -10.784 1.00 61.62 268 VAL A CA 1
ATOM 2096 C C . VAL A 1 268 ? 17.888 -7.105 -10.265 1.00 61.62 268 VAL A C 1
ATOM 2098 O O . VAL A 1 268 ? 18.191 -7.266 -9.074 1.00 61.62 268 VAL A O 1
ATOM 2101 N N . VAL A 1 269 ? 17.958 -8.080 -11.169 1.00 57.78 269 VAL A N 1
ATOM 2102 C CA . VAL A 1 269 ? 18.479 -9.427 -10.958 1.00 57.78 269 VAL A CA 1
ATOM 2103 C C . VAL A 1 269 ? 19.612 -9.531 -11.962 1.00 57.78 269 VAL A C 1
ATOM 2105 O O . VAL A 1 269 ? 19.423 -9.161 -13.109 1.00 57.78 269 VAL A O 1
ATOM 2108 N N . SER A 1 270 ? 20.806 -9.953 -11.558 1.00 56.88 270 SER A N 1
ATOM 2109 C CA . SER A 1 270 ? 22.029 -9.967 -12.382 1.00 56.88 270 SER A CA 1
ATOM 2110 C C . SER A 1 270 ? 21.989 -10.970 -13.558 1.00 56.88 270 SER A C 1
ATOM 2112 O O . SER A 1 270 ? 22.948 -11.698 -13.806 1.00 56.88 270 SER A O 1
ATOM 2114 N N . THR A 1 271 ? 20.859 -11.050 -14.250 1.00 58.56 271 THR A N 1
ATOM 2115 C CA . THR A 1 271 ? 20.447 -11.989 -15.280 1.00 58.56 271 THR A CA 1
ATOM 2116 C C . THR A 1 271 ? 19.803 -11.173 -16.396 1.00 58.56 271 THR A C 1
ATOM 2118 O O . THR A 1 271 ? 18.718 -10.624 -16.219 1.00 58.56 271 THR A O 1
ATOM 2121 N N . LYS A 1 272 ? 20.465 -11.110 -17.554 1.00 61.34 272 LYS A N 1
ATOM 2122 C CA . LYS A 1 272 ? 19.995 -10.363 -18.734 1.00 61.34 272 LYS A CA 1
ATOM 2123 C C . LYS A 1 272 ? 18.650 -10.853 -19.297 1.00 61.34 272 LYS A C 1
ATOM 2125 O O . LYS A 1 272 ? 18.065 -10.155 -20.113 1.00 61.34 272 LYS A O 1
ATOM 2130 N N . ASP A 1 273 ? 18.168 -12.008 -18.838 1.00 72.19 273 ASP A N 1
ATOM 2131 C CA . ASP A 1 273 ? 16.957 -12.672 -19.330 1.00 72.19 273 ASP A CA 1
ATOM 2132 C C . ASP A 1 273 ? 15.722 -12.450 -18.441 1.00 72.19 273 ASP A C 1
ATOM 2134 O O . ASP A 1 273 ? 14.698 -13.087 -18.662 1.00 72.19 273 ASP A O 1
ATOM 2138 N N . PHE A 1 274 ? 15.796 -11.604 -17.406 1.00 81.06 274 PHE A N 1
ATOM 2139 C CA . PHE A 1 274 ? 14.646 -11.382 -16.526 1.00 81.06 274 PHE A CA 1
ATOM 2140 C C . PHE A 1 274 ? 13.574 -10.552 -17.243 1.00 81.06 274 PHE A C 1
ATOM 2142 O O . PHE A 1 274 ? 13.806 -9.423 -17.672 1.00 81.06 274 PHE A O 1
ATOM 2149 N N . THR A 1 275 ? 12.396 -11.147 -17.405 1.00 88.38 275 THR A N 1
ATOM 2150 C CA . THR A 1 275 ? 11.294 -10.598 -18.198 1.00 88.38 275 THR A CA 1
ATOM 2151 C C . THR A 1 275 ? 10.245 -9.911 -17.327 1.00 88.38 275 THR A C 1
ATOM 2153 O O . THR A 1 275 ? 10.231 -10.033 -16.098 1.00 88.38 275 THR A O 1
ATOM 2156 N N . ILE A 1 276 ? 9.305 -9.212 -17.966 1.00 89.94 276 ILE A N 1
ATOM 2157 C CA . ILE A 1 276 ? 8.127 -8.693 -17.267 1.00 89.94 276 ILE A CA 1
ATOM 2158 C C . ILE A 1 276 ? 7.282 -9.816 -16.640 1.00 89.94 276 ILE A C 1
ATOM 2160 O O . ILE A 1 276 ? 6.799 -9.661 -15.520 1.00 89.94 276 ILE A O 1
ATOM 2164 N N . GLU A 1 277 ? 7.196 -10.987 -17.276 1.00 90.38 277 GLU A N 1
ATOM 2165 C CA . GLU A 1 277 ? 6.476 -12.131 -16.710 1.00 90.38 277 GLU A CA 1
ATOM 2166 C C . GLU A 1 277 ? 7.153 -12.709 -15.469 1.00 90.38 277 GLU A C 1
ATOM 2168 O O . GLU A 1 277 ? 6.469 -13.113 -14.522 1.00 90.38 277 GLU A O 1
ATOM 2173 N N . ASP A 1 278 ? 8.486 -12.694 -15.420 1.00 91.81 278 ASP A N 1
ATOM 2174 C CA . ASP A 1 278 ? 9.222 -13.076 -14.216 1.00 91.81 278 ASP A CA 1
ATOM 2175 C C . ASP A 1 278 ? 8.923 -12.106 -13.071 1.00 91.81 278 ASP A C 1
ATOM 2177 O O . ASP A 1 278 ? 8.655 -12.533 -11.942 1.00 91.81 278 ASP A O 1
ATOM 2181 N N . PHE A 1 279 ? 8.885 -10.803 -13.365 1.00 92.56 279 PHE A N 1
ATOM 2182 C CA . PHE A 1 279 ? 8.525 -9.774 -12.394 1.00 92.56 279 PHE A CA 1
ATOM 2183 C C . PHE A 1 279 ? 7.091 -9.941 -11.870 1.00 92.56 279 PHE A C 1
ATOM 2185 O O . PHE A 1 279 ? 6.870 -9.972 -10.655 1.00 92.56 279 PHE A O 1
ATOM 2192 N N . LEU A 1 280 ? 6.106 -10.108 -12.754 1.00 93.25 280 LEU A N 1
ATOM 2193 C CA . LEU A 1 280 ? 4.722 -10.354 -12.342 1.00 93.25 280 LEU A CA 1
ATOM 2194 C C . LEU A 1 280 ? 4.594 -11.691 -11.592 1.00 93.25 280 LEU A C 1
ATOM 2196 O O . LEU A 1 280 ? 3.851 -11.792 -10.614 1.00 93.25 280 LEU A O 1
ATOM 2200 N N . GLY A 1 281 ? 5.379 -12.701 -11.973 1.00 93.88 281 GLY A N 1
ATOM 2201 C CA . GLY A 1 281 ? 5.500 -13.975 -11.268 1.00 93.88 281 GLY A CA 1
ATOM 2202 C C . GLY A 1 281 ? 5.993 -13.834 -9.824 1.00 93.88 281 GLY A C 1
ATOM 2203 O O . GLY A 1 281 ? 5.481 -14.526 -8.941 1.00 93.88 281 GLY A O 1
ATOM 2204 N N . VAL A 1 282 ? 6.931 -12.919 -9.552 1.00 94.44 282 VAL A N 1
ATOM 2205 C CA . VAL A 1 282 ? 7.394 -12.594 -8.187 1.00 94.44 282 VAL A CA 1
ATOM 2206 C C . VAL A 1 282 ? 6.246 -12.066 -7.320 1.00 94.44 282 VAL A C 1
ATOM 2208 O O . VAL A 1 282 ? 6.109 -12.474 -6.164 1.00 94.44 282 VAL A O 1
ATOM 2211 N N . LEU A 1 283 ? 5.383 -11.211 -7.877 1.00 95.62 283 LEU A N 1
ATOM 2212 C CA . LEU A 1 283 ? 4.203 -10.701 -7.173 1.00 95.62 283 LEU A CA 1
ATOM 2213 C C . LEU A 1 283 ? 3.168 -11.811 -6.940 1.00 95.62 283 LEU A C 1
ATOM 2215 O O . LEU A 1 283 ? 2.749 -12.028 -5.802 1.00 95.62 283 LEU A O 1
ATOM 2219 N N . ARG A 1 284 ? 2.798 -12.547 -7.999 1.00 95.94 284 ARG A N 1
ATOM 2220 C CA . ARG A 1 284 ? 1.762 -13.598 -7.968 1.00 95.94 284 ARG A CA 1
ATOM 2221 C C . ARG A 1 284 ? 2.063 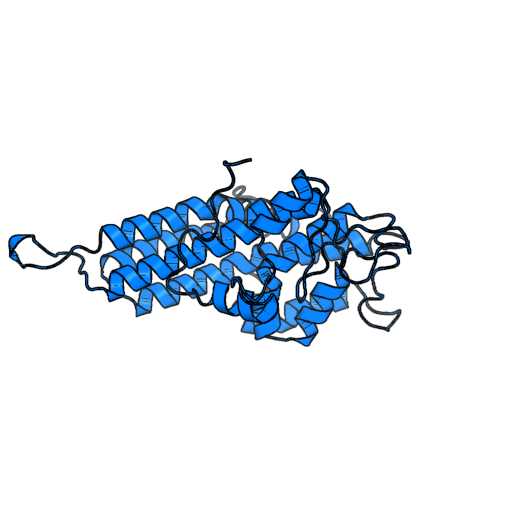-14.701 -6.952 1.00 95.94 284 ARG A C 1
ATOM 2223 O O . ARG A 1 284 ? 1.160 -15.142 -6.245 1.00 95.94 284 ARG A O 1
ATOM 2230 N N . LYS A 1 285 ? 3.333 -15.097 -6.800 1.00 97.44 285 LYS A N 1
ATOM 2231 C CA . LYS A 1 285 ? 3.767 -16.100 -5.804 1.00 97.44 285 LYS A CA 1
ATOM 2232 C C . LYS A 1 285 ? 3.421 -15.728 -4.358 1.00 97.44 285 LYS A C 1
ATOM 2234 O O . LYS A 1 285 ? 3.315 -16.613 -3.517 1.00 97.44 285 LYS A O 1
ATOM 2239 N N . ASN A 1 286 ? 3.229 -14.441 -4.073 1.00 97.88 286 ASN A N 1
ATOM 2240 C CA . ASN A 1 286 ? 2.994 -13.927 -2.727 1.00 97.88 286 ASN A CA 1
ATOM 2241 C C . ASN A 1 286 ? 1.518 -13.645 -2.412 1.00 97.88 286 ASN A C 1
ATOM 2243 O O . ASN A 1 286 ? 1.195 -13.285 -1.280 1.00 97.88 286 ASN A O 1
ATOM 2247 N N . TYR A 1 287 ? 0.606 -13.843 -3.370 1.00 97.62 287 TYR A N 1
ATOM 2248 C CA . TYR A 1 287 ? -0.810 -13.489 -3.226 1.00 97.62 287 TYR A CA 1
ATOM 2249 C C . TYR A 1 287 ? -1.484 -14.156 -2.025 1.00 97.62 287 TYR A C 1
ATOM 2251 O O . TYR A 1 287 ? -2.120 -13.474 -1.222 1.00 97.62 287 TYR A O 1
ATOM 2259 N N . GLN A 1 288 ? -1.241 -15.454 -1.815 1.00 97.25 288 GLN A N 1
ATOM 2260 C CA . GLN A 1 288 ? -1.798 -16.182 -0.673 1.00 97.25 288 GLN A CA 1
ATOM 2261 C C . GLN A 1 288 ? -1.373 -15.574 0.674 1.00 97.25 288 GLN A C 1
ATOM 2263 O O . GLN A 1 288 ? -2.206 -15.426 1.564 1.00 97.25 288 GLN A O 1
ATOM 2268 N N . CYS A 1 289 ? -0.097 -15.204 0.829 1.00 97.44 289 CYS A N 1
ATOM 2269 C CA . CYS A 1 289 ? 0.396 -14.600 2.069 1.00 97.44 289 CYS A CA 1
ATOM 2270 C C . CYS A 1 289 ? -0.161 -13.183 2.281 1.00 97.44 289 CYS A C 1
ATOM 2272 O O . CYS A 1 289 ? -0.510 -12.816 3.401 1.00 97.44 289 CYS A O 1
ATOM 2274 N N . LEU A 1 290 ? -0.318 -12.413 1.201 1.00 96.38 290 LEU A N 1
ATOM 2275 C CA . LEU A 1 290 ? -0.925 -11.078 1.228 1.00 96.38 290 LEU A CA 1
ATOM 2276 C C . LEU A 1 290 ? -2.460 -11.117 1.412 1.00 96.38 290 LEU A C 1
ATOM 2278 O O . LEU A 1 290 ? -3.094 -10.078 1.618 1.00 96.38 290 LEU A O 1
ATOM 2282 N N . GLY A 1 291 ? -3.070 -12.306 1.355 1.00 96.44 291 GLY A N 1
ATOM 2283 C CA . GLY A 1 291 ? -4.516 -12.504 1.465 1.00 96.44 291 GLY A CA 1
ATOM 2284 C C . GLY A 1 291 ? -5.298 -12.023 0.240 1.00 96.44 291 GLY A C 1
ATOM 2285 O O . GLY A 1 291 ? -6.470 -11.675 0.367 1.00 96.44 291 GLY A O 1
ATOM 2286 N N . VAL A 1 292 ? -4.653 -11.976 -0.926 1.00 96.19 292 VAL A N 1
ATOM 2287 C CA . VAL A 1 292 ? -5.261 -11.590 -2.207 1.00 96.19 292 VAL A CA 1
ATOM 2288 C C . VAL A 1 292 ? -5.364 -12.802 -3.130 1.00 96.19 292 VAL A C 1
ATOM 2290 O O . VAL A 1 292 ? -4.602 -13.760 -3.000 1.00 96.19 292 VAL A O 1
ATOM 2293 N N . THR A 1 293 ? -6.308 -12.770 -4.062 1.00 94.94 293 THR A N 1
ATOM 2294 C CA . THR A 1 293 ? -6.471 -13.796 -5.103 1.00 94.94 293 THR A CA 1
ATOM 2295 C C . THR A 1 293 ? -6.034 -13.271 -6.471 1.00 94.94 293 THR A C 1
ATOM 2297 O O . THR A 1 293 ? -5.854 -12.066 -6.656 1.00 94.94 293 THR A O 1
ATOM 2300 N N . CYS A 1 294 ? -5.847 -14.169 -7.443 1.00 93.81 294 CYS A N 1
ATOM 2301 C CA . CYS A 1 294 ? -5.580 -13.759 -8.823 1.00 93.81 294 CYS A CA 1
ATOM 2302 C C . CYS A 1 294 ? -6.765 -12.972 -9.393 1.00 93.81 294 CYS A C 1
ATOM 2304 O O . CYS A 1 294 ? -6.567 -11.981 -10.088 1.00 93.81 294 CYS A O 1
ATOM 2306 N N . GLU A 1 295 ? -7.983 -13.381 -9.049 1.00 92.19 295 GLU A N 1
ATOM 2307 C CA . GLU A 1 295 ? -9.231 -12.746 -9.454 1.00 92.19 295 GLU A CA 1
ATOM 2308 C C . GLU A 1 295 ? -9.340 -11.328 -8.887 1.00 92.19 295 GLU A C 1
ATOM 2310 O O . GLU A 1 295 ? -9.706 -10.415 -9.619 1.00 92.19 295 GLU A O 1
ATOM 2315 N N . ASP A 1 296 ? -8.954 -11.108 -7.622 1.00 93.00 296 ASP A N 1
ATOM 2316 C CA . ASP A 1 296 ? -8.919 -9.760 -7.037 1.00 93.00 296 ASP A CA 1
ATOM 2317 C C . ASP A 1 296 ? -8.025 -8.808 -7.854 1.00 93.00 296 ASP A C 1
ATOM 2319 O O . ASP A 1 296 ? -8.378 -7.643 -8.053 1.00 93.00 296 ASP A O 1
ATOM 2323 N N . VAL A 1 297 ? -6.867 -9.295 -8.323 1.00 95.00 297 VAL A N 1
ATOM 2324 C CA . VAL A 1 297 ? -5.888 -8.488 -9.070 1.00 95.00 297 VAL A CA 1
ATOM 2325 C C . VAL A 1 297 ? -6.269 -8.327 -10.541 1.00 95.00 297 VAL A C 1
ATOM 2327 O O . VAL A 1 297 ? -6.103 -7.230 -11.077 1.00 95.00 297 VAL A O 1
ATOM 2330 N N . GLY A 1 298 ? -6.797 -9.369 -11.181 1.00 92.81 298 GLY A N 1
ATOM 2331 C CA . GLY A 1 298 ? -7.067 -9.402 -12.618 1.00 92.81 298 GLY A CA 1
ATOM 2332 C C . GLY A 1 298 ? -5.800 -9.514 -13.475 1.00 92.81 298 GLY A C 1
ATOM 2333 O O . GLY A 1 298 ? -4.699 -9.745 -12.971 1.00 92.81 298 GLY A O 1
ATOM 2334 N N . GLY A 1 299 ? -5.963 -9.339 -14.787 1.00 90.88 299 GLY A N 1
ATOM 2335 C CA . GLY A 1 299 ? -4.869 -9.326 -15.766 1.00 90.88 299 GLY A CA 1
ATOM 2336 C C . GLY A 1 299 ? -4.709 -7.940 -16.378 1.00 90.88 299 GLY A C 1
ATOM 2337 O O . GLY A 1 299 ? -5.711 -7.297 -16.688 1.00 90.88 299 GLY A O 1
ATOM 2338 N N . LEU A 1 300 ? -3.470 -7.473 -16.553 1.00 90.12 300 LEU A N 1
ATOM 2339 C CA . LEU A 1 300 ? -3.214 -6.164 -17.151 1.00 90.12 300 LEU A CA 1
ATOM 2340 C C . LEU A 1 300 ? -3.689 -6.174 -18.612 1.00 90.12 300 LEU A C 1
ATOM 2342 O O . LEU A 1 300 ? -3.308 -7.049 -19.376 1.00 90.12 300 LEU A O 1
ATOM 2346 N N . TRP A 1 301 ? -4.515 -5.204 -18.989 1.00 87.31 301 TRP A N 1
ATOM 2347 C CA . TRP A 1 301 ? -5.201 -5.121 -20.277 1.00 87.31 301 TRP A CA 1
ATOM 2348 C C . TRP A 1 301 ? -4.852 -3.806 -20.986 1.00 87.31 301 TRP A C 1
ATOM 2350 O O . TRP A 1 301 ? -5.025 -2.727 -20.404 1.00 87.31 301 TRP A O 1
ATOM 2360 N N . ASP A 1 302 ? -4.375 -3.873 -22.234 1.00 82.00 302 ASP A N 1
ATOM 2361 C CA . ASP A 1 302 ? -4.093 -2.683 -23.066 1.00 82.00 302 ASP A CA 1
ATOM 2362 C C . ASP A 1 302 ? -5.306 -2.167 -23.853 1.00 82.00 302 ASP A C 1
ATOM 2364 O O . ASP A 1 302 ? -5.293 -1.021 -24.304 1.00 82.00 302 ASP A O 1
ATOM 2368 N N . GLY A 1 303 ? -6.361 -2.969 -23.998 1.00 81.00 303 GLY A N 1
ATOM 2369 C CA . GLY A 1 303 ? -7.469 -2.688 -24.916 1.00 81.00 303 GLY A CA 1
ATOM 2370 C C . GLY A 1 303 ? -7.698 -3.793 -25.945 1.00 81.00 303 GLY A C 1
ATOM 2371 O O . GLY A 1 303 ? -8.805 -3.890 -26.473 1.00 81.00 303 GLY A O 1
ATOM 2372 N N . GLU A 1 304 ? -6.692 -4.633 -26.190 1.00 80.56 304 GLU A N 1
ATOM 2373 C CA . GLU A 1 304 ? -6.692 -5.684 -27.210 1.00 80.56 304 GLU A CA 1
ATOM 2374 C C . GLU A 1 304 ? -6.308 -7.060 -26.652 1.00 8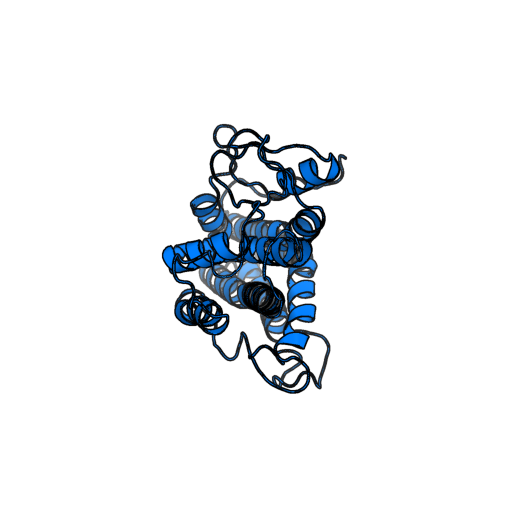0.56 304 GLU A C 1
ATOM 2376 O O . GLU A 1 304 ? -6.874 -8.072 -27.076 1.00 80.56 304 GLU A O 1
ATOM 2381 N N . LYS A 1 305 ? -5.367 -7.117 -25.704 1.00 79.12 305 LYS A N 1
ATOM 2382 C CA . LYS A 1 305 ? -4.878 -8.356 -25.092 1.00 79.12 305 LYS A CA 1
ATOM 2383 C C . LYS A 1 305 ? -4.506 -8.174 -23.620 1.00 79.12 305 LYS A C 1
ATOM 2385 O O . LYS A 1 305 ? -4.289 -7.067 -23.126 1.00 79.12 305 LYS A O 1
ATOM 2390 N N . TYR A 1 306 ? -4.422 -9.308 -22.929 1.00 82.25 306 TYR A N 1
ATOM 2391 C CA . TYR A 1 306 ? -3.800 -9.372 -21.614 1.00 82.25 306 TYR A CA 1
ATOM 2392 C C . TYR A 1 306 ? -2.277 -9.459 -21.751 1.00 82.25 306 TYR A C 1
ATOM 2394 O O . TYR A 1 306 ? -1.781 -10.097 -22.687 1.00 82.25 306 TYR A O 1
ATOM 2402 N N . TYR A 1 307 ? -1.576 -8.838 -20.804 1.00 71.94 307 TYR A N 1
ATOM 2403 C CA . TYR A 1 307 ? -0.181 -9.134 -20.480 1.00 71.94 307 TYR A CA 1
ATOM 2404 C C . TYR A 1 307 ? -0.143 -10.188 -19.375 1.00 71.94 307 TYR A C 1
ATOM 2406 O O . TYR A 1 307 ? -0.829 -9.986 -18.339 1.00 71.94 307 TYR A O 1
#

pLDDT: mean 81.34, std 15.89, range [36.78, 98.5]

Foldseek 3Di:
DVPPDPPLPADPDAFPLRVLLCVQQNDVDPVAVGDDLVVLLVCQVVQHWDFHPGHFQQAQDQDPPDPPRTGGHDPLLSVLLVLAVRLLRNLRSLLVVLLVLLVVAAALDDDPVNVGHFLVVSLVSLVVSVVSCPSLFVLQLVLCVQFCQDDDPSRNPHDSGGPLSVQLNVLSVVLSVCSRGSVSVSNVVSSLSNQLSSLLSLLSQLLVLLVVLQVDVFSACVVPVSSLSSNLSSLSSCLSQLCVQPVVLSQLSSLQSNNDHPRTPPVSDVDPPCHSVNNNVSVQVRSVSSVHDCSSNGFGDPPPDGD